Protein AF-A0A7S0Z780-F1 (afdb_monomer)

pLDDT: mean 70.81, std 23.83, range [31.7, 97.88]

Structure (mmCIF, N/CA/C/O backbone):
data_AF-A0A7S0Z780-F1
#
_entry.id   AF-A0A7S0Z780-F1
#
loop_
_atom_site.group_PDB
_atom_site.id
_atom_site.type_symbol
_atom_site.label_atom_id
_atom_site.label_alt_id
_atom_site.label_comp_id
_atom_site.label_asym_id
_atom_site.label_entity_id
_atom_site.label_seq_id
_atom_site.pdbx_PDB_ins_code
_atom_site.Cartn_x
_atom_site.Cartn_y
_atom_site.Cartn_z
_atom_site.occupancy
_atom_site.B_iso_or_equiv
_atom_site.auth_seq_id
_atom_site.auth_comp_id
_atom_site.auth_asym_id
_atom_site.auth_atom_id
_atom_site.pdbx_PDB_model_num
ATOM 1 N N . ARG A 1 1 ? 7.813 -28.687 -76.272 1.00 42.72 1 ARG A N 1
ATOM 2 C CA . ARG A 1 1 ? 8.058 -29.916 -75.473 1.00 42.72 1 ARG A CA 1
ATOM 3 C C . ARG A 1 1 ? 8.709 -29.454 -74.171 1.00 42.72 1 ARG A C 1
ATOM 5 O O . ARG A 1 1 ? 9.894 -29.178 -74.194 1.00 42.72 1 ARG A O 1
ATOM 12 N N . ALA A 1 2 ? 7.999 -29.206 -73.082 1.00 47.94 2 ALA A N 1
ATOM 13 C CA . ALA A 1 2 ? 6.640 -29.579 -72.719 1.00 47.94 2 ALA A CA 1
ATOM 14 C C . ALA A 1 2 ? 5.936 -28.397 -72.036 1.00 47.94 2 ALA A C 1
ATOM 16 O O . ALA A 1 2 ? 6.534 -27.730 -71.196 1.00 47.94 2 ALA A O 1
ATOM 17 N N . ASP A 1 3 ? 4.691 -28.175 -72.443 1.00 46.59 3 ASP A N 1
ATOM 18 C CA . ASP A 1 3 ? 3.657 -27.490 -71.680 1.00 46.59 3 ASP A CA 1
ATOM 19 C C . ASP A 1 3 ? 3.362 -28.316 -70.418 1.00 46.59 3 ASP A C 1
ATOM 21 O O . ASP A 1 3 ? 3.269 -29.545 -70.496 1.00 46.59 3 ASP A O 1
ATOM 25 N N . ILE A 1 4 ? 3.267 -27.664 -69.260 1.00 54.03 4 ILE A N 1
ATOM 26 C CA . ILE A 1 4 ? 2.763 -28.274 -68.028 1.00 54.03 4 ILE A CA 1
ATOM 27 C C . ILE A 1 4 ? 1.612 -27.395 -67.551 1.00 54.03 4 ILE A C 1
ATOM 29 O O . ILE A 1 4 ? 1.808 -26.225 -67.231 1.00 54.03 4 ILE A O 1
ATOM 33 N N . ASP A 1 5 ? 0.433 -28.010 -67.598 1.00 52.59 5 ASP A N 1
ATOM 34 C CA . ASP A 1 5 ? -0.883 -27.540 -67.184 1.00 52.59 5 ASP A CA 1
ATOM 35 C C . ASP A 1 5 ? -0.902 -26.932 -65.777 1.00 52.59 5 ASP A C 1
ATOM 37 O O . ASP A 1 5 ? -0.493 -27.572 -64.804 1.00 52.59 5 ASP A O 1
ATOM 41 N N . ASP A 1 6 ? -1.499 -25.744 -65.671 1.00 55.94 6 ASP A N 1
ATOM 42 C CA . ASP A 1 6 ? -2.102 -25.257 -64.431 1.00 55.94 6 ASP A CA 1
ATOM 43 C C . ASP A 1 6 ? -3.423 -26.017 -64.179 1.00 55.94 6 ASP A C 1
ATOM 45 O O . ASP A 1 6 ? -4.277 -26.077 -65.071 1.00 55.94 6 ASP A O 1
ATOM 49 N N . PRO A 1 7 ? -3.651 -26.594 -62.985 1.00 63.06 7 PRO A N 1
ATOM 50 C CA . PRO A 1 7 ? -4.912 -27.257 -62.672 1.00 63.06 7 PRO A CA 1
ATOM 51 C C . PRO A 1 7 ? -6.059 -26.246 -62.443 1.00 63.06 7 PRO A C 1
ATOM 53 O O . PRO A 1 7 ? -5.843 -25.181 -61.859 1.00 63.06 7 PRO A O 1
ATOM 56 N N . PRO A 1 8 ? -7.304 -26.576 -62.847 1.00 61.03 8 PRO A N 1
ATOM 57 C CA . PRO A 1 8 ? -8.455 -25.683 -62.721 1.00 61.03 8 PRO A CA 1
ATOM 58 C C . PRO A 1 8 ? -8.971 -25.579 -61.271 1.00 61.03 8 PRO A C 1
ATOM 60 O O . PRO A 1 8 ? -8.811 -26.516 -60.482 1.00 61.03 8 PRO A O 1
ATOM 63 N N . PRO A 1 9 ? -9.646 -24.469 -60.909 1.00 50.78 9 PRO A N 1
ATOM 64 C CA . PRO A 1 9 ? -10.176 -24.267 -59.564 1.00 50.78 9 PRO A CA 1
ATOM 65 C C . PRO A 1 9 ? -11.393 -25.174 -59.302 1.00 50.78 9 PRO A C 1
ATOM 67 O O . PRO A 1 9 ? -12.313 -25.209 -60.127 1.00 50.78 9 PRO A O 1
ATOM 70 N N . PRO A 1 10 ? -11.458 -25.894 -58.166 1.00 48.47 10 PRO A N 1
ATOM 71 C CA . PRO A 1 10 ? -12.627 -26.696 -57.837 1.00 48.47 10 PRO A CA 1
ATOM 72 C C . PRO A 1 10 ? -13.811 -25.824 -57.396 1.00 48.47 10 PRO A C 1
ATOM 74 O O . PRO A 1 10 ? -13.679 -24.847 -56.660 1.00 48.47 10 PRO A O 1
ATOM 77 N N . GLN A 1 11 ? -14.973 -26.219 -57.911 1.00 39.47 11 GLN A N 1
ATOM 78 C CA . GLN A 1 11 ? -16.269 -25.558 -57.841 1.00 39.47 11 GLN A CA 1
ATOM 79 C C . GLN A 1 11 ? -16.937 -25.683 -56.464 1.00 39.47 11 GLN A C 1
ATOM 81 O O . GLN A 1 11 ? -16.687 -26.616 -55.706 1.00 39.47 11 GLN A O 1
ATOM 86 N N . HIS A 1 12 ? -17.827 -24.723 -56.200 1.00 43.97 12 HIS A N 1
ATOM 87 C CA . HIS A 1 12 ? -18.699 -24.594 -55.037 1.00 43.97 12 HIS A CA 1
ATOM 88 C C . HIS A 1 12 ? -19.363 -25.910 -54.599 1.00 43.97 12 HIS A C 1
ATOM 90 O O . HIS A 1 12 ? -20.241 -26.426 -55.288 1.00 43.97 12 HIS A O 1
ATOM 96 N N . ALA A 1 13 ? -19.021 -26.367 -53.395 1.00 39.28 13 ALA A N 1
ATOM 97 C CA . ALA A 1 13 ? -19.904 -27.172 -52.566 1.00 39.28 13 ALA A CA 1
ATOM 98 C C . ALA A 1 13 ? -20.550 -26.237 -51.537 1.00 39.28 13 ALA A C 1
ATOM 100 O O . ALA A 1 13 ? -19.877 -25.584 -50.740 1.00 39.28 13 ALA A O 1
ATOM 101 N N . SER A 1 14 ? -21.865 -26.111 -51.646 1.00 46.09 14 SER A N 1
ATOM 102 C CA . SER A 1 14 ? -22.749 -25.510 -50.660 1.00 46.09 14 SER A CA 1
ATOM 103 C C . SER A 1 14 ? -22.743 -26.363 -49.394 1.00 46.09 14 SER A C 1
ATOM 105 O O . SER A 1 14 ? -23.424 -27.384 -49.363 1.00 46.09 14 SER A O 1
ATOM 107 N N . ASP A 1 15 ? -22.000 -25.930 -48.380 1.00 38.66 15 ASP A N 1
ATOM 108 C CA . ASP A 1 15 ? -22.138 -26.442 -47.022 1.00 38.66 15 ASP A CA 1
ATOM 109 C C . ASP A 1 15 ? -22.666 -25.329 -46.118 1.00 38.66 15 ASP A C 1
ATOM 111 O O . ASP A 1 15 ? -22.144 -24.210 -46.067 1.00 38.66 15 ASP A O 1
ATOM 115 N N . ASP A 1 16 ? -23.765 -25.667 -45.454 1.00 43.19 16 ASP A N 1
ATOM 116 C CA . ASP A 1 16 ? -24.532 -24.864 -44.521 1.00 43.19 16 ASP A CA 1
ATOM 117 C C . ASP A 1 16 ? -23.641 -24.232 -43.449 1.00 43.19 16 ASP A C 1
ATOM 119 O O . ASP A 1 16 ? -23.275 -24.858 -42.452 1.00 43.19 16 ASP A O 1
ATOM 123 N N . ASN A 1 17 ? -23.341 -22.943 -43.612 1.00 34.38 17 ASN A N 1
ATOM 124 C CA . ASN A 1 17 ? -22.764 -22.153 -42.539 1.00 34.38 17 ASN A CA 1
ATOM 125 C C . ASN A 1 17 ? -23.889 -21.800 -41.558 1.00 34.38 17 ASN A C 1
ATOM 127 O O . ASN A 1 17 ? -24.493 -20.725 -41.622 1.00 34.38 17 ASN A O 1
ATOM 131 N N . GLN A 1 18 ? -24.212 -22.752 -40.680 1.00 40.41 18 GLN A N 1
ATOM 132 C CA . GLN A 1 18 ? -24.984 -22.477 -39.479 1.00 40.41 18 GLN A CA 1
ATOM 133 C C . GLN A 1 18 ? -24.247 -21.391 -38.701 1.00 40.41 18 GLN A C 1
ATOM 135 O O . GLN A 1 18 ? -23.175 -21.607 -38.137 1.00 40.41 18 GLN A O 1
ATOM 140 N N . VAL A 1 19 ? -24.845 -20.203 -38.704 1.00 37.47 19 VAL A N 1
ATOM 141 C CA . VAL A 1 19 ? -24.515 -19.099 -37.815 1.00 37.47 19 VAL A CA 1
ATOM 142 C C . VAL A 1 19 ? -24.717 -19.607 -36.390 1.00 37.47 19 VAL A C 1
ATOM 144 O O . VAL A 1 19 ? -25.817 -19.559 -35.844 1.00 37.47 19 VAL A O 1
ATOM 147 N N . LEU A 1 20 ? -23.655 -20.146 -35.794 1.00 36.47 20 LEU A N 1
ATOM 148 C CA . LEU A 1 20 ? -23.578 -20.310 -34.355 1.00 36.47 20 LEU A CA 1
ATOM 149 C C . LEU A 1 20 ? -23.424 -18.905 -33.783 1.00 36.47 20 LEU A C 1
ATOM 151 O O . LEU A 1 20 ? -22.341 -18.320 -33.786 1.00 36.47 20 LEU A O 1
ATOM 155 N N . ASP A 1 21 ? -24.559 -18.363 -33.353 1.00 37.69 21 ASP A N 1
ATOM 156 C CA . ASP A 1 21 ? -24.671 -17.240 -32.434 1.00 37.69 21 ASP A CA 1
ATOM 157 C C . ASP A 1 21 ? -23.918 -17.600 -31.146 1.00 37.69 21 ASP A C 1
ATOM 159 O O . ASP A 1 21 ? -24.469 -18.129 -30.180 1.00 37.69 21 ASP A O 1
ATOM 163 N N . VAL A 1 22 ? -22.601 -17.385 -31.166 1.00 39.97 22 VAL A N 1
ATOM 164 C CA . VAL A 1 22 ? -21.786 -17.343 -29.959 1.00 39.97 22 VAL A CA 1
ATOM 165 C C . VAL A 1 22 ? -22.180 -16.049 -29.277 1.00 39.97 22 VAL A C 1
ATOM 167 O O . VAL A 1 22 ? -21.655 -14.976 -29.585 1.00 39.97 22 VAL A O 1
ATOM 170 N N . SER A 1 23 ? -23.178 -16.174 -28.404 1.00 37.31 23 SER A N 1
ATOM 171 C CA . SER A 1 23 ? -23.675 -15.113 -27.550 1.00 37.31 23 SER A CA 1
ATOM 172 C C . SER A 1 23 ? -22.500 -14.288 -27.042 1.00 37.31 23 SER A C 1
ATOM 174 O O . SER A 1 23 ? -21.603 -14.807 -26.378 1.00 37.31 23 SER A O 1
ATOM 176 N N . ARG A 1 24 ? -22.504 -13.003 -27.413 1.00 42.53 24 ARG A N 1
ATOM 177 C CA . ARG A 1 24 ? -21.611 -11.972 -26.888 1.00 42.53 24 ARG A CA 1
ATOM 178 C C . ARG A 1 24 ? -21.490 -12.157 -25.379 1.00 42.53 24 ARG A C 1
ATOM 180 O O . ARG A 1 24 ? -22.425 -11.871 -24.638 1.00 42.53 24 ARG A O 1
ATOM 187 N N . GLU A 1 25 ? -20.337 -12.626 -24.920 1.00 50.47 25 GLU A N 1
ATOM 188 C CA . GLU A 1 25 ? -19.990 -12.502 -23.516 1.00 50.47 25 GLU A CA 1
ATOM 189 C C . GLU A 1 25 ? -19.853 -11.005 -23.226 1.00 50.47 25 GLU A C 1
ATOM 191 O O . GLU A 1 25 ? -18.901 -10.352 -23.661 1.00 50.47 25 GLU A O 1
ATOM 196 N N . ASP A 1 26 ? -20.838 -10.443 -22.524 1.00 53.12 26 ASP A N 1
ATOM 197 C CA . ASP A 1 26 ? -20.778 -9.077 -22.018 1.00 53.12 26 ASP A CA 1
ATOM 198 C C . ASP A 1 26 ? -19.588 -8.954 -21.059 1.00 53.12 26 ASP A C 1
ATOM 200 O O . ASP A 1 26 ? -19.616 -9.353 -19.889 1.00 53.12 26 ASP A O 1
ATOM 204 N N . THR A 1 27 ? -18.502 -8.397 -21.591 1.00 57.06 27 THR A N 1
ATOM 205 C CA . THR A 1 27 ? -17.260 -8.059 -20.883 1.00 57.06 27 THR A CA 1
ATOM 206 C C . THR A 1 27 ? -17.336 -6.691 -20.197 1.00 57.06 27 THR A C 1
ATOM 208 O O . THR A 1 27 ? -16.310 -6.162 -19.763 1.00 57.06 27 THR A O 1
ATOM 211 N N . SER A 1 28 ? -18.544 -6.132 -20.059 1.00 69.06 28 SER A N 1
ATOM 212 C CA . SER A 1 28 ? -18.794 -4.864 -19.374 1.00 69.06 28 SER A CA 1
ATOM 213 C C . SER A 1 28 ? -18.405 -4.947 -17.894 1.00 69.06 28 SER A C 1
ATOM 215 O O . SER A 1 28 ? -18.663 -5.944 -17.210 1.00 69.06 28 SER A O 1
ATOM 217 N N . LEU A 1 29 ? -17.772 -3.884 -17.388 1.00 50.91 29 LEU A N 1
ATOM 218 C CA . LEU A 1 29 ? -17.388 -3.746 -15.979 1.00 50.91 29 LEU A CA 1
ATOM 219 C C . LEU A 1 29 ? -18.603 -3.874 -15.051 1.00 50.91 29 LEU A C 1
ATOM 221 O O . LEU A 1 29 ? -18.483 -4.464 -13.982 1.00 50.91 29 LEU A O 1
ATOM 225 N N . GLU A 1 30 ? -19.779 -3.431 -15.497 1.00 55.28 30 GLU A N 1
ATOM 226 C CA . GLU A 1 30 ? -21.042 -3.564 -14.760 1.00 55.28 30 GLU A CA 1
ATOM 227 C C . GLU A 1 30 ? -21.452 -5.029 -14.579 1.00 55.28 30 GLU A C 1
ATOM 229 O O . GLU A 1 30 ? -21.887 -5.433 -13.503 1.00 55.28 30 GLU A O 1
ATOM 234 N N . SER A 1 31 ? -21.232 -5.872 -15.590 1.00 58.31 31 SER A N 1
ATOM 235 C CA . SER A 1 31 ? -21.529 -7.306 -15.516 1.00 58.31 31 SER A CA 1
ATOM 236 C C . SER A 1 31 ? -20.560 -8.049 -14.594 1.00 58.31 31 SER A C 1
ATOM 238 O O . SER A 1 31 ? -20.940 -9.049 -13.982 1.00 58.31 31 SER A O 1
ATOM 240 N N . LYS A 1 32 ? -19.311 -7.578 -14.478 1.00 62.34 32 LYS A N 1
ATOM 241 C CA . LYS A 1 32 ? -18.326 -8.111 -13.522 1.00 62.34 32 LYS A CA 1
ATOM 242 C C . LYS A 1 32 ? -18.636 -7.657 -12.097 1.00 62.34 32 LYS A C 1
ATOM 244 O O . LYS A 1 32 ? -18.584 -8.483 -11.190 1.00 62.34 32 LYS A O 1
ATOM 249 N N . LEU A 1 33 ? -19.014 -6.390 -11.923 1.00 59.06 33 LEU A N 1
ATOM 250 C CA . LEU A 1 33 ? -19.412 -5.821 -10.637 1.00 59.06 33 LEU A CA 1
ATOM 251 C C . LEU A 1 33 ? -20.679 -6.502 -10.108 1.00 59.06 33 LEU A C 1
ATOM 253 O O . LEU A 1 33 ? -20.682 -6.980 -8.982 1.00 59.06 33 LEU A O 1
ATOM 257 N N . SER A 1 34 ? -21.697 -6.687 -10.952 1.00 65.94 34 SER A N 1
ATOM 258 C CA . SER A 1 34 ? -22.939 -7.367 -10.567 1.00 65.94 34 SER A CA 1
ATOM 259 C C . SER A 1 34 ? -22.719 -8.845 -10.218 1.00 65.94 34 SER A C 1
ATOM 261 O O . SER A 1 34 ? -23.265 -9.342 -9.232 1.00 65.94 34 SER A O 1
ATOM 263 N N . ARG A 1 35 ? -21.870 -9.564 -10.971 1.00 69.94 35 ARG A N 1
ATOM 264 C CA . ARG A 1 35 ? -21.479 -10.942 -10.614 1.00 69.94 35 ARG A CA 1
ATOM 265 C C . ARG A 1 35 ? -20.760 -10.991 -9.265 1.00 69.94 35 ARG A C 1
ATOM 267 O O . ARG A 1 35 ? -21.049 -11.873 -8.458 1.00 69.94 35 ARG A O 1
ATOM 274 N N . TRP A 1 36 ? -19.865 -10.039 -9.014 1.00 69.50 36 TRP A N 1
ATOM 275 C CA . TRP A 1 36 ? -19.131 -9.940 -7.758 1.00 69.50 36 TRP A CA 1
ATOM 276 C C . TRP A 1 36 ? -20.050 -9.593 -6.574 1.00 69.50 36 TRP A C 1
ATOM 278 O O . TRP A 1 36 ? -19.989 -10.263 -5.547 1.00 69.50 36 TRP A O 1
ATOM 288 N N . GLU A 1 37 ? -20.974 -8.643 -6.733 1.00 72.62 37 GLU A N 1
ATOM 289 C CA . GLU A 1 37 ? -21.975 -8.277 -5.719 1.00 72.62 37 GLU A CA 1
ATOM 290 C C . GLU A 1 37 ? -22.867 -9.469 -5.340 1.00 72.62 37 GLU A C 1
ATOM 292 O O . GLU A 1 37 ? -23.109 -9.728 -4.157 1.00 72.62 37 GLU A O 1
ATOM 297 N N . GLN A 1 38 ? -23.314 -10.246 -6.333 1.00 69.38 38 GLN A N 1
ATOM 298 C CA . GLN A 1 38 ? -24.112 -11.455 -6.110 1.00 69.38 38 GLN A CA 1
ATOM 299 C C . GLN A 1 38 ? -23.328 -12.541 -5.362 1.00 69.38 38 GLN A C 1
ATOM 301 O O . GLN A 1 38 ? -23.886 -13.251 -4.518 1.00 69.38 38 GLN A O 1
ATOM 306 N N . GLU A 1 39 ? -22.036 -12.691 -5.651 1.00 70.62 39 GLU A N 1
ATOM 307 C CA . GLU A 1 39 ? -21.165 -13.633 -4.950 1.00 70.62 39 GLU A CA 1
ATOM 308 C C . GLU A 1 39 ? -20.852 -13.161 -3.520 1.00 70.62 39 GLU A C 1
ATOM 310 O O . GLU A 1 39 ? -20.871 -13.960 -2.579 1.00 70.62 39 GLU A O 1
ATOM 315 N N . HIS A 1 40 ? -20.668 -11.855 -3.324 1.00 69.81 40 HIS A N 1
ATOM 316 C CA . HIS A 1 40 ? -20.453 -11.231 -2.021 1.00 69.81 40 HIS A CA 1
ATOM 317 C C . HIS A 1 40 ? -21.676 -11.388 -1.100 1.00 69.81 40 HIS A C 1
ATOM 319 O O . HIS A 1 40 ? -21.540 -11.830 0.045 1.00 69.81 40 HIS A O 1
ATOM 325 N N . ALA A 1 41 ? -22.887 -11.156 -1.618 1.00 68.62 41 ALA A N 1
ATOM 326 C CA . ALA A 1 41 ? -24.137 -11.380 -0.888 1.00 68.62 41 ALA A CA 1
ATOM 327 C C . ALA A 1 41 ? -24.302 -12.848 -0.446 1.00 68.62 41 ALA A C 1
ATOM 329 O O . ALA A 1 41 ? -24.693 -13.122 0.693 1.00 68.62 41 ALA A O 1
ATOM 330 N N . LYS A 1 42 ? -23.933 -13.810 -1.305 1.00 74.94 42 LYS A N 1
ATOM 331 C CA . LYS A 1 42 ? -23.936 -15.244 -0.959 1.00 74.94 42 LYS A CA 1
ATOM 332 C C . LYS A 1 42 ? -22.926 -15.573 0.144 1.00 74.94 42 LYS A C 1
ATOM 334 O O . LYS A 1 42 ? -23.236 -16.367 1.036 1.00 74.94 42 LYS A O 1
ATOM 339 N N . ARG A 1 43 ? -21.740 -14.957 0.125 1.00 71.81 43 ARG A N 1
ATOM 340 C CA . ARG A 1 43 ? -20.702 -15.167 1.151 1.00 71.81 43 ARG A CA 1
ATOM 341 C C . ARG A 1 43 ? -21.124 -14.589 2.500 1.00 71.81 43 ARG A C 1
ATOM 343 O O . ARG A 1 43 ? -21.020 -15.313 3.489 1.00 71.81 43 ARG A O 1
ATOM 350 N N . LEU A 1 44 ? -21.697 -13.385 2.535 1.00 68.69 44 LEU A N 1
ATOM 351 C CA . LEU A 1 44 ? -22.272 -12.791 3.752 1.00 68.69 44 LEU A CA 1
ATOM 352 C C . LEU A 1 44 ? -23.407 -13.641 4.343 1.00 68.69 44 LEU A C 1
ATOM 354 O O . LEU A 1 44 ? -23.447 -13.873 5.550 1.00 68.69 44 LEU A O 1
ATOM 358 N N . ALA A 1 45 ? -24.294 -14.180 3.502 1.00 67.06 45 ALA A N 1
ATOM 359 C CA . ALA A 1 45 ? -25.340 -15.095 3.957 1.00 67.06 45 ALA A CA 1
ATOM 360 C C . ALA A 1 45 ? -24.754 -16.395 4.546 1.00 67.06 45 ALA A C 1
ATOM 362 O O . ALA A 1 45 ? -25.233 -16.896 5.566 1.00 67.06 45 ALA A O 1
ATOM 363 N N . SER A 1 46 ? -23.678 -16.924 3.950 1.00 64.69 46 SER A N 1
ATOM 364 C CA . SER A 1 46 ? -23.010 -18.138 4.437 1.00 64.69 46 SER A CA 1
ATOM 365 C C . SER A 1 46 ? -22.254 -17.934 5.761 1.00 64.69 46 SER A C 1
ATOM 367 O O . SER A 1 46 ? -22.284 -18.813 6.628 1.00 64.69 46 SER A O 1
ATOM 369 N N . THR A 1 47 ? -21.619 -16.774 5.965 1.00 62.34 47 THR A N 1
ATOM 370 C CA . THR A 1 47 ? -20.903 -16.444 7.208 1.00 62.34 47 THR A CA 1
ATOM 371 C C . THR A 1 47 ? -21.872 -16.110 8.341 1.00 62.34 47 THR A C 1
ATOM 373 O O . THR A 1 47 ? -21.660 -16.560 9.470 1.00 62.34 47 THR A O 1
ATOM 376 N N . ALA A 1 48 ? -22.990 -15.439 8.044 1.00 59.56 48 ALA A N 1
ATOM 377 C CA . ALA A 1 48 ? -24.088 -15.237 8.990 1.00 59.56 48 ALA A CA 1
ATOM 378 C C . ALA A 1 48 ? -24.709 -16.575 9.441 1.00 59.56 48 ALA A C 1
ATOM 380 O O . ALA A 1 48 ? -24.925 -16.790 10.636 1.00 59.56 48 ALA A O 1
ATOM 381 N N . ALA A 1 49 ? -24.908 -17.526 8.520 1.00 57.00 49 ALA A N 1
ATOM 382 C CA . ALA A 1 49 ? -25.397 -18.868 8.850 1.00 57.00 49 ALA A CA 1
ATOM 383 C C . ALA A 1 49 ? -24.402 -19.684 9.703 1.00 57.00 49 ALA A C 1
ATOM 385 O O . ALA A 1 49 ? -24.810 -20.480 10.553 1.00 57.00 49 ALA A O 1
ATOM 386 N N . ALA A 1 50 ? -23.091 -19.480 9.525 1.00 54.19 50 ALA A N 1
ATOM 387 C CA . ALA A 1 50 ? -22.064 -20.107 10.359 1.00 54.19 50 ALA A CA 1
ATOM 388 C C . ALA A 1 50 ? -22.013 -19.518 11.783 1.00 54.19 50 ALA A C 1
ATOM 390 O O . ALA A 1 50 ? -21.740 -20.252 12.736 1.00 54.19 50 ALA A O 1
ATOM 391 N N . ALA A 1 51 ? -22.329 -18.228 11.942 1.00 50.84 51 ALA A N 1
ATOM 392 C CA . ALA A 1 51 ? -22.361 -17.540 13.234 1.00 50.84 51 ALA A CA 1
ATOM 393 C C . ALA A 1 51 ? -23.563 -17.938 14.121 1.00 50.84 51 ALA A C 1
ATOM 395 O O . ALA A 1 51 ? -23.499 -17.778 15.339 1.00 50.84 51 ALA A O 1
ATOM 396 N N . ALA A 1 52 ? -24.626 -18.504 13.538 1.00 50.59 52 ALA A N 1
ATOM 397 C CA . ALA A 1 52 ? -25.861 -18.882 14.235 1.00 50.59 52 ALA A CA 1
ATOM 398 C C . ALA A 1 52 ? -25.845 -20.283 14.894 1.00 50.59 52 ALA A C 1
ATOM 400 O O . ALA A 1 52 ? -26.835 -20.691 15.503 1.00 50.59 52 ALA A O 1
ATOM 401 N N . LYS A 1 53 ? -24.748 -21.051 14.800 1.00 46.88 53 LYS A N 1
ATOM 402 C CA . LYS A 1 53 ? -24.656 -22.374 15.450 1.00 46.88 53 LYS A CA 1
ATOM 403 C C . LYS A 1 53 ? -24.327 -22.235 16.948 1.00 46.88 53 LYS A C 1
ATOM 405 O O . LYS A 1 53 ? -23.394 -21.508 17.295 1.00 46.88 53 LYS A O 1
ATOM 410 N N . PRO A 1 54 ? -25.021 -22.955 17.855 1.00 40.69 54 PRO A N 1
ATOM 411 C CA . PRO A 1 54 ? -24.786 -22.842 19.292 1.00 40.69 54 PRO A CA 1
ATOM 412 C C . PRO A 1 54 ? -23.369 -23.311 19.649 1.00 40.69 54 PRO A C 1
ATOM 414 O O . PRO A 1 54 ? -22.981 -24.452 19.382 1.00 40.69 54 PRO A O 1
ATOM 417 N N . LYS A 1 55 ? -22.580 -22.413 20.251 1.00 43.78 55 LYS A N 1
ATOM 418 C CA . LYS A 1 55 ? -21.208 -22.683 20.700 1.00 43.78 55 LYS A CA 1
ATOM 419 C C . LYS A 1 55 ? -21.230 -23.816 21.733 1.00 43.78 55 LYS A C 1
ATOM 421 O O . LYS A 1 55 ? -21.842 -23.681 22.792 1.00 43.78 55 LYS A O 1
ATOM 426 N N . LYS A 1 56 ? -20.556 -24.937 21.442 1.00 42.53 56 LYS A N 1
ATOM 427 C CA . LYS A 1 56 ? -20.323 -26.007 22.426 1.00 42.53 56 LYS A CA 1
ATOM 428 C C . LYS A 1 56 ? -19.616 -25.406 23.648 1.00 42.53 56 LYS A C 1
ATOM 430 O O . LYS A 1 56 ? -18.603 -24.729 23.493 1.00 42.53 56 LYS A O 1
ATOM 435 N N . LYS A 1 57 ? -20.177 -25.646 24.840 1.00 40.25 57 LYS A N 1
ATOM 436 C CA . LYS A 1 57 ? -19.649 -25.234 26.153 1.00 40.25 57 LYS A CA 1
ATOM 437 C C . LYS A 1 57 ? -18.155 -25.569 26.245 1.00 40.25 57 LYS A C 1
ATOM 439 O O . LYS A 1 57 ? -17.788 -26.740 26.304 1.00 40.25 57 LYS A O 1
ATOM 444 N N . VAL A 1 58 ? -17.308 -24.544 26.256 1.00 40.53 58 VAL A N 1
ATOM 445 C CA . VAL A 1 58 ? -15.883 -24.682 26.567 1.00 40.53 58 VAL A CA 1
ATOM 446 C C . VAL A 1 58 ? -15.763 -24.746 28.088 1.00 40.53 58 VAL A C 1
ATOM 448 O O . VAL A 1 58 ? -16.094 -23.790 28.784 1.00 40.53 58 VAL A O 1
ATOM 451 N N . VAL A 1 59 ? -15.353 -25.903 28.602 1.00 38.06 59 VAL A N 1
ATOM 452 C CA . VAL A 1 59 ? -15.009 -26.105 30.016 1.00 38.06 59 VAL A CA 1
ATOM 453 C C . VAL A 1 59 ? -13.709 -25.338 30.300 1.00 38.06 59 VAL A C 1
ATOM 455 O O . VAL A 1 59 ? -12.768 -25.471 29.512 1.00 38.06 59 VAL A O 1
ATOM 458 N N . PRO A 1 60 ? -13.606 -24.540 31.380 1.00 32.19 60 PRO A N 1
ATOM 459 C CA . PRO A 1 60 ? -12.365 -23.850 31.692 1.00 32.19 60 PRO A CA 1
ATOM 460 C C . PRO A 1 60 ? -11.332 -24.869 32.179 1.00 32.19 60 PRO A C 1
ATOM 462 O O . PRO A 1 60 ? -11.492 -25.493 33.226 1.00 32.19 60 PRO A O 1
ATOM 465 N N . ASN A 1 61 ? -10.269 -25.054 31.397 1.00 31.70 61 ASN A N 1
ATOM 466 C CA . ASN A 1 61 ? -9.133 -25.878 31.783 1.00 31.70 61 ASN A CA 1
ATOM 467 C C . ASN A 1 61 ? -8.221 -25.062 32.710 1.00 31.70 61 ASN A C 1
ATOM 469 O O . ASN A 1 61 ? -7.421 -24.250 32.243 1.00 31.70 61 ASN A O 1
ATOM 473 N N . VAL A 1 62 ? -8.356 -25.268 34.020 1.00 36.38 62 VAL A N 1
ATOM 474 C CA . VAL A 1 62 ? -7.391 -24.786 35.015 1.00 36.38 62 VAL A CA 1
ATOM 475 C C . VAL A 1 62 ? -6.078 -25.533 34.782 1.00 36.38 62 VAL A C 1
ATOM 477 O O . VAL A 1 62 ? -5.938 -26.701 35.144 1.00 36.38 62 VAL A O 1
ATOM 480 N N . ARG A 1 63 ? -5.107 -24.872 34.144 1.00 32.00 63 ARG A N 1
ATOM 481 C CA . ARG A 1 63 ? -3.737 -25.385 34.050 1.00 32.00 63 ARG A CA 1
ATOM 482 C C . ARG A 1 63 ? -3.042 -25.169 35.393 1.00 32.00 63 ARG A C 1
ATOM 484 O O . ARG A 1 63 ? -2.868 -24.034 35.823 1.00 32.00 63 ARG A O 1
ATOM 491 N N . LYS A 1 64 ? -2.649 -26.267 36.043 1.00 32.03 64 LYS A N 1
ATOM 492 C CA . LYS A 1 64 ? -1.656 -26.249 37.123 1.00 32.03 64 LYS A CA 1
ATOM 493 C C . LYS A 1 64 ? -0.312 -25.804 36.536 1.00 32.03 64 LYS A C 1
ATOM 495 O O . LYS A 1 64 ? 0.062 -26.249 35.453 1.00 32.03 64 LYS A O 1
ATOM 500 N N . ASN A 1 65 ? 0.364 -24.901 37.241 1.00 32.31 65 ASN A N 1
ATOM 501 C CA . ASN A 1 65 ? 1.712 -24.444 36.924 1.00 32.31 65 ASN A CA 1
ATOM 502 C C . ASN A 1 65 ? 2.699 -25.608 37.037 1.00 32.31 65 ASN A C 1
ATOM 504 O O . ASN A 1 65 ? 2.963 -26.053 38.147 1.00 32.31 65 ASN A O 1
ATOM 508 N N . ASP A 1 66 ? 3.290 -26.004 35.913 1.00 34.88 66 ASP A N 1
ATOM 509 C CA . ASP A 1 66 ? 4.585 -26.677 35.884 1.00 34.88 66 ASP A CA 1
ATOM 510 C C . ASP A 1 66 ? 5.508 -25.861 34.973 1.00 34.88 66 ASP A C 1
ATOM 512 O O . ASP A 1 66 ? 5.265 -25.680 33.777 1.00 34.88 66 ASP A O 1
ATOM 516 N N . SER A 1 67 ? 6.554 -25.296 35.568 1.00 40.84 67 SER A N 1
ATOM 517 C CA . SER A 1 67 ? 7.596 -24.541 34.888 1.00 40.84 67 SER A CA 1
ATOM 518 C C . SER A 1 67 ? 8.488 -25.488 34.080 1.00 40.84 67 SER A C 1
ATOM 520 O O . SER A 1 67 ? 9.229 -26.280 34.656 1.00 40.84 67 SER A O 1
ATOM 522 N N . LYS A 1 68 ? 8.418 -25.410 32.741 1.00 34.72 68 LYS A N 1
ATOM 523 C CA . LYS A 1 68 ? 9.485 -25.762 31.773 1.00 34.72 68 LYS A CA 1
ATOM 524 C C . LYS A 1 68 ? 9.038 -25.408 30.344 1.00 34.72 68 LYS A C 1
ATOM 526 O O . LYS A 1 68 ? 8.089 -25.976 29.812 1.00 34.72 68 LYS A O 1
ATOM 531 N N . THR A 1 69 ? 9.721 -24.450 29.725 1.00 31.83 69 THR A N 1
ATOM 532 C CA . THR A 1 69 ? 9.543 -23.995 28.335 1.00 31.83 69 THR A CA 1
ATOM 533 C C . THR A 1 69 ? 10.127 -25.000 27.324 1.00 31.83 69 THR A C 1
ATOM 535 O O . THR A 1 69 ? 11.241 -25.476 27.536 1.00 31.83 69 THR A O 1
ATOM 538 N N . PRO A 1 70 ? 9.450 -25.304 26.194 1.00 35.75 70 PRO A N 1
ATOM 539 C CA . PRO A 1 70 ? 10.052 -26.023 25.074 1.00 35.75 70 PRO A CA 1
ATOM 540 C C . PRO A 1 70 ? 10.205 -25.100 23.850 1.00 35.75 70 PRO A C 1
ATOM 542 O O . PRO A 1 70 ? 9.292 -24.960 23.036 1.00 35.75 70 PRO A O 1
ATOM 545 N N . THR A 1 71 ? 11.375 -24.484 23.688 1.00 40.91 71 THR A N 1
ATOM 546 C CA . THR A 1 71 ? 11.818 -23.839 22.440 1.00 40.91 71 THR A CA 1
ATOM 547 C C . THR A 1 71 ? 12.809 -24.775 21.743 1.00 40.91 71 THR A C 1
ATOM 549 O O . THR A 1 71 ? 13.729 -25.280 22.376 1.00 40.91 71 THR A O 1
ATOM 552 N N . GLY A 1 72 ? 12.637 -25.074 20.447 1.00 44.81 72 GLY A N 1
ATOM 553 C CA . GLY A 1 72 ? 13.656 -25.895 19.769 1.00 44.81 72 GLY A CA 1
ATOM 554 C C . GLY A 1 72 ? 13.404 -26.402 18.350 1.00 44.81 72 GLY A C 1
ATOM 555 O O . GLY A 1 72 ? 14.329 -26.944 17.756 1.00 44.81 72 GLY A O 1
ATOM 556 N N . LYS A 1 73 ? 12.208 -26.260 17.759 1.00 43.97 73 LYS A N 1
ATOM 557 C CA . LYS A 1 73 ? 11.960 -26.827 16.412 1.00 43.97 73 LYS A CA 1
ATOM 558 C C . LYS A 1 73 ? 11.947 -25.809 15.267 1.00 43.97 73 LYS A C 1
ATOM 560 O O . LYS A 1 73 ? 12.423 -26.142 14.189 1.00 43.97 73 LYS A O 1
ATOM 565 N N . ALA A 1 74 ? 11.490 -24.575 15.490 1.00 42.78 74 ALA A N 1
ATOM 566 C CA . ALA A 1 74 ? 11.445 -23.554 14.434 1.00 42.78 74 ALA A CA 1
ATOM 567 C C . ALA A 1 74 ? 12.827 -22.937 14.123 1.00 42.78 74 ALA A C 1
ATOM 569 O O . ALA A 1 74 ? 13.140 -22.688 12.961 1.00 42.78 74 ALA A O 1
ATOM 570 N N . SER A 1 75 ? 13.694 -22.785 15.132 1.00 47.97 75 SER A N 1
ATOM 571 C CA . SER A 1 75 ? 15.027 -22.172 14.992 1.00 47.97 75 SER A CA 1
ATOM 572 C C . SER A 1 75 ? 15.990 -22.967 14.097 1.00 47.97 75 SER A C 1
ATOM 574 O O . SER A 1 75 ? 16.929 -22.412 13.539 1.00 47.97 75 SER A O 1
ATOM 576 N N . ASN A 1 76 ? 15.748 -24.269 13.918 1.00 48.41 76 ASN A N 1
ATOM 577 C CA . ASN A 1 76 ? 16.681 -25.164 13.231 1.00 48.41 76 ASN A CA 1
ATOM 578 C C . ASN A 1 76 ? 16.544 -25.140 11.692 1.00 48.41 76 ASN A C 1
ATOM 580 O O . ASN A 1 76 ? 17.440 -25.589 10.980 1.00 48.41 76 ASN A O 1
ATOM 584 N N . TRP A 1 77 ? 15.427 -24.634 11.152 1.00 54.06 77 TRP A N 1
ATOM 585 C CA . TRP A 1 77 ? 15.220 -24.578 9.698 1.00 54.06 77 TRP A CA 1
ATOM 586 C C . TRP A 1 77 ? 16.010 -23.433 9.053 1.00 54.06 77 TRP A C 1
ATOM 588 O O . TRP A 1 77 ? 16.701 -23.646 8.057 1.00 54.06 77 TRP A O 1
ATOM 598 N N . LEU A 1 78 ? 15.976 -22.249 9.672 1.00 45.97 78 LEU A N 1
ATOM 599 C CA . LEU A 1 78 ? 16.659 -21.056 9.171 1.00 45.97 78 LEU A CA 1
ATOM 600 C C . LEU A 1 78 ? 18.186 -21.175 9.314 1.00 45.97 78 LEU A C 1
ATOM 602 O O . LEU A 1 78 ? 18.918 -20.884 8.370 1.00 45.97 78 LEU A O 1
ATOM 606 N N . ALA A 1 79 ? 18.659 -21.723 10.441 1.00 53.97 79 ALA A N 1
ATOM 607 C CA . ALA A 1 79 ? 20.080 -21.988 10.680 1.00 53.97 79 ALA A CA 1
ATOM 608 C C . ALA A 1 79 ? 20.687 -22.936 9.625 1.00 53.97 79 ALA A C 1
ATOM 610 O O . ALA A 1 79 ? 21.777 -22.690 9.106 1.00 53.97 79 ALA A O 1
ATOM 611 N N . LYS A 1 80 ? 19.944 -23.977 9.217 1.00 51.47 80 LYS A N 1
ATOM 612 C CA . LYS A 1 80 ? 20.365 -24.892 8.141 1.00 51.47 80 LYS A CA 1
ATOM 613 C C . LYS A 1 80 ? 20.451 -24.221 6.771 1.00 51.47 80 LYS A C 1
ATOM 615 O O . LYS A 1 80 ? 21.245 -24.652 5.935 1.00 51.47 80 LYS A O 1
ATOM 620 N N . GLN A 1 81 ? 19.646 -23.190 6.521 1.00 48.62 81 GLN A N 1
ATOM 621 C CA . GLN A 1 81 ? 19.642 -22.480 5.243 1.00 48.62 81 GLN A CA 1
ATOM 622 C C . GLN A 1 81 ? 20.865 -21.563 5.092 1.00 48.62 81 GLN A C 1
ATOM 624 O O . GLN A 1 81 ? 21.411 -21.460 3.995 1.00 48.62 81 GLN A O 1
ATOM 629 N N . VAL A 1 82 ? 21.331 -20.978 6.201 1.00 54.62 82 VAL A N 1
ATOM 630 C CA . VAL A 1 82 ? 22.546 -20.148 6.267 1.00 54.62 82 VAL A CA 1
ATOM 631 C C . VAL A 1 82 ? 23.807 -21.001 6.103 1.00 54.62 82 VAL A C 1
ATOM 633 O O . VAL A 1 82 ? 24.673 -20.663 5.301 1.00 54.62 82 VAL A O 1
ATOM 636 N N . GLN A 1 83 ? 23.869 -22.174 6.745 1.00 49.00 83 GLN A N 1
ATOM 637 C CA . GLN A 1 83 ? 24.983 -23.119 6.571 1.00 49.00 83 GLN A CA 1
ATOM 638 C C . GLN A 1 83 ? 25.108 -23.642 5.129 1.00 49.00 83 GLN A C 1
ATOM 640 O O . GLN A 1 83 ? 26.209 -23.874 4.636 1.00 49.00 83 GLN A O 1
ATOM 645 N N . LYS A 1 84 ? 23.979 -23.797 4.423 1.00 47.41 84 LYS A N 1
ATOM 646 C CA . LYS A 1 84 ? 23.949 -24.228 3.017 1.00 47.41 84 LYS A CA 1
ATOM 647 C C . LYS A 1 84 ? 24.440 -23.143 2.044 1.00 47.41 84 LYS A C 1
ATOM 649 O O . LYS A 1 84 ? 24.771 -23.470 0.908 1.00 47.41 84 LYS A O 1
ATOM 654 N N . ALA A 1 85 ? 24.494 -21.878 2.470 1.00 50.47 85 ALA A N 1
ATOM 655 C CA . ALA A 1 85 ? 24.876 -20.742 1.629 1.00 50.47 85 ALA A CA 1
ATOM 656 C C . ALA A 1 85 ? 26.396 -20.492 1.546 1.00 50.47 85 ALA A C 1
ATOM 658 O O . ALA A 1 85 ? 26.809 -19.622 0.786 1.00 50.47 85 ALA A O 1
ATOM 659 N N . GLY A 1 86 ? 27.226 -21.263 2.262 1.00 44.56 86 GLY A N 1
ATOM 660 C CA . GLY A 1 86 ? 28.663 -21.376 1.981 1.00 44.56 86 GLY A CA 1
ATOM 661 C C . GLY A 1 86 ? 29.461 -20.064 1.978 1.00 44.56 86 GLY A C 1
ATOM 662 O O . GLY A 1 86 ? 30.340 -19.905 1.135 1.00 44.56 86 GLY A O 1
ATOM 663 N N . LEU A 1 87 ? 29.188 -19.133 2.899 1.00 45.06 87 LEU A N 1
ATOM 664 C CA . LEU A 1 87 ? 30.129 -18.052 3.217 1.00 45.06 87 LEU A CA 1
ATOM 665 C C . LEU A 1 87 ? 30.991 -18.486 4.402 1.00 45.06 87 LEU A C 1
ATOM 667 O O . LEU A 1 87 ? 30.727 -18.116 5.540 1.00 45.06 87 LEU A O 1
ATOM 671 N N . ASP A 1 88 ? 32.015 -19.284 4.117 1.00 45.38 88 ASP A N 1
ATOM 672 C CA . ASP A 1 88 ? 33.120 -19.497 5.045 1.00 45.38 88 ASP A CA 1
ATOM 673 C C . ASP A 1 88 ? 34.376 -18.891 4.413 1.00 45.38 88 ASP A C 1
ATOM 675 O O . ASP A 1 88 ? 34.900 -19.377 3.406 1.00 45.38 88 ASP A O 1
ATOM 679 N N . ARG A 1 89 ? 34.828 -17.764 4.964 1.00 37.66 89 ARG A N 1
ATOM 680 C CA . ARG A 1 89 ? 36.179 -17.246 4.746 1.00 37.66 89 ARG A CA 1
ATOM 681 C C . ARG A 1 89 ? 36.779 -16.942 6.110 1.00 37.66 89 ARG A C 1
ATOM 683 O O . ARG A 1 89 ? 36.482 -15.923 6.719 1.00 37.66 89 ARG A O 1
ATOM 690 N N . HIS A 1 90 ? 37.620 -17.868 6.558 1.00 39.81 90 HIS A N 1
ATOM 691 C CA . HIS A 1 90 ? 38.556 -17.698 7.661 1.00 39.81 90 HIS A CA 1
ATOM 692 C C . HIS A 1 90 ? 39.406 -16.434 7.492 1.00 39.81 90 HIS A C 1
ATOM 694 O O . HIS A 1 90 ? 40.058 -16.278 6.460 1.00 39.81 90 HIS A O 1
ATOM 700 N N . ALA A 1 91 ? 39.468 -15.602 8.532 1.00 34.53 91 ALA A N 1
ATOM 701 C CA . ALA A 1 91 ? 40.678 -15.358 9.327 1.00 34.53 91 ALA A CA 1
ATOM 702 C C . ALA A 1 91 ? 40.490 -14.102 10.192 1.00 34.53 91 ALA A C 1
ATOM 704 O O . ALA A 1 91 ? 40.114 -13.057 9.673 1.00 34.53 91 ALA A O 1
ATOM 705 N N . GLY A 1 92 ? 40.848 -14.200 11.474 1.00 33.91 92 GLY A N 1
ATOM 706 C CA . GLY A 1 92 ? 41.112 -13.035 12.319 1.00 33.91 92 GLY A CA 1
ATOM 707 C C . GLY A 1 92 ? 40.086 -12.816 13.422 1.00 33.91 92 GLY A C 1
ATOM 708 O O . GLY A 1 92 ? 39.011 -12.291 13.186 1.00 33.91 92 GLY A O 1
ATOM 709 N N . ASP A 1 93 ? 40.475 -13.295 14.597 1.00 45.50 93 ASP A N 1
ATOM 710 C CA . ASP A 1 93 ? 40.215 -12.798 15.949 1.00 45.50 93 ASP A CA 1
ATOM 711 C C . ASP A 1 93 ? 39.546 -11.408 16.103 1.00 45.50 93 ASP A C 1
ATOM 713 O O . ASP A 1 93 ? 39.827 -10.483 15.348 1.00 45.50 93 ASP A O 1
ATOM 717 N N . GLU A 1 94 ? 38.733 -11.288 17.163 1.00 46.31 94 GLU A N 1
ATOM 718 C CA . GLU A 1 94 ? 38.044 -10.086 17.685 1.00 46.31 94 GLU A CA 1
ATOM 719 C C . GLU A 1 94 ? 36.825 -9.528 16.908 1.00 46.31 94 GLU A C 1
ATOM 721 O O . GLU A 1 94 ? 36.932 -8.582 16.140 1.00 46.31 94 GLU A O 1
ATOM 726 N N . THR A 1 95 ? 35.617 -10.056 17.172 1.00 41.81 95 THR A N 1
ATOM 727 C CA . THR A 1 95 ? 34.316 -9.316 17.170 1.00 41.81 95 THR A CA 1
ATOM 728 C C . THR A 1 95 ? 33.184 -10.266 17.583 1.00 41.81 95 THR A C 1
ATOM 730 O O . THR A 1 95 ? 32.395 -10.758 16.779 1.00 41.81 95 THR A O 1
ATOM 733 N N . ARG A 1 96 ? 33.127 -10.604 18.876 1.00 41.22 96 ARG A N 1
ATOM 734 C CA . ARG A 1 96 ? 32.115 -11.525 19.430 1.00 41.22 96 ARG A CA 1
ATOM 735 C C . ARG A 1 96 ? 30.869 -10.813 19.985 1.00 41.22 96 ARG A C 1
ATOM 737 O O . ARG A 1 96 ? 29.963 -11.496 20.453 1.00 41.22 96 ARG A O 1
ATOM 744 N N . ASP A 1 97 ? 30.828 -9.481 19.892 1.00 49.28 97 ASP A N 1
ATOM 745 C CA . ASP A 1 97 ? 29.736 -8.628 20.391 1.00 49.28 97 ASP A CA 1
ATOM 746 C C . ASP A 1 97 ? 28.755 -8.186 19.286 1.00 49.28 97 ASP A C 1
ATOM 748 O O . ASP A 1 97 ? 27.543 -8.219 19.480 1.00 49.28 97 ASP A O 1
ATOM 752 N N . GLU A 1 98 ? 29.232 -7.870 18.076 1.00 47.19 98 GLU A N 1
ATOM 753 C CA . GLU A 1 98 ? 28.384 -7.268 17.029 1.00 47.19 98 GLU A CA 1
ATOM 754 C C . GLU A 1 98 ? 27.361 -8.246 16.420 1.00 47.19 98 GLU A C 1
ATOM 756 O O . GLU A 1 98 ? 26.271 -7.853 16.006 1.00 47.19 98 GLU A O 1
ATOM 761 N N . THR A 1 99 ? 27.663 -9.548 16.384 1.00 52.28 99 THR A N 1
ATOM 762 C CA . THR A 1 99 ? 26.754 -10.559 15.809 1.00 52.28 99 THR A CA 1
ATOM 763 C C . THR A 1 99 ? 25.548 -10.835 16.710 1.00 52.28 99 THR A C 1
ATOM 765 O O . THR A 1 99 ? 24.465 -11.130 16.210 1.00 52.28 99 THR A O 1
ATOM 768 N N . GLN A 1 100 ? 25.704 -10.687 18.030 1.00 51.19 100 GLN A N 1
ATOM 769 C CA . GLN A 1 100 ? 24.616 -10.898 18.990 1.00 51.19 100 GLN A CA 1
ATOM 770 C C . GLN A 1 100 ? 23.594 -9.756 18.951 1.00 51.19 100 GLN A C 1
ATOM 772 O O . GLN A 1 100 ? 22.393 -10.009 19.058 1.00 51.19 100 GLN A O 1
ATOM 777 N N . GLU A 1 101 ? 24.046 -8.517 18.736 1.00 51.78 101 GLU A N 1
ATOM 778 C CA . GLU A 1 101 ? 23.162 -7.355 18.595 1.00 51.78 101 GLU A CA 1
ATOM 779 C C . GLU A 1 101 ? 22.327 -7.417 17.310 1.00 51.78 101 GLU A C 1
ATOM 781 O O . GLU A 1 101 ? 21.127 -7.131 17.333 1.00 51.78 101 GLU A O 1
ATOM 786 N N . ILE A 1 102 ? 22.926 -7.853 16.198 1.00 52.38 102 ILE A N 1
ATOM 787 C CA . ILE A 1 102 ? 22.226 -7.987 14.913 1.00 52.38 102 ILE A CA 1
ATOM 788 C C . ILE A 1 102 ? 21.193 -9.122 14.972 1.00 52.38 102 ILE A C 1
ATOM 790 O O . ILE A 1 102 ? 20.069 -8.949 14.493 1.00 52.38 102 ILE A O 1
ATOM 794 N N . ASP A 1 103 ? 21.523 -10.250 15.606 1.00 55.59 103 ASP A N 1
ATOM 795 C CA . ASP A 1 103 ? 20.600 -11.378 15.780 1.00 55.59 103 ASP A CA 1
ATOM 796 C C . ASP A 1 103 ? 19.444 -11.038 16.733 1.00 55.59 103 ASP A C 1
ATOM 798 O O . ASP A 1 103 ? 18.290 -11.393 16.471 1.00 55.59 103 ASP A O 1
ATOM 802 N N . ALA A 1 104 ? 19.720 -10.295 17.809 1.00 60.47 104 ALA A N 1
ATOM 803 C CA . ALA A 1 104 ? 18.695 -9.795 18.721 1.00 60.47 104 ALA A CA 1
ATOM 804 C C . ALA A 1 104 ? 17.769 -8.779 18.033 1.00 60.47 104 ALA A C 1
ATOM 806 O O . ALA A 1 104 ? 16.549 -8.847 18.201 1.00 60.47 104 ALA A O 1
ATOM 807 N N . LEU A 1 105 ? 18.321 -7.887 17.207 1.00 61.28 105 LEU A N 1
ATOM 808 C CA . LEU A 1 105 ? 17.552 -6.922 16.423 1.00 61.28 105 LEU A CA 1
ATOM 809 C C . LEU A 1 105 ? 16.699 -7.615 15.354 1.00 61.28 105 LEU A C 1
ATOM 811 O O . LEU A 1 105 ? 15.532 -7.266 15.178 1.00 61.28 105 LEU A O 1
ATOM 815 N N . ALA A 1 106 ? 17.237 -8.631 14.679 1.00 59.69 106 ALA A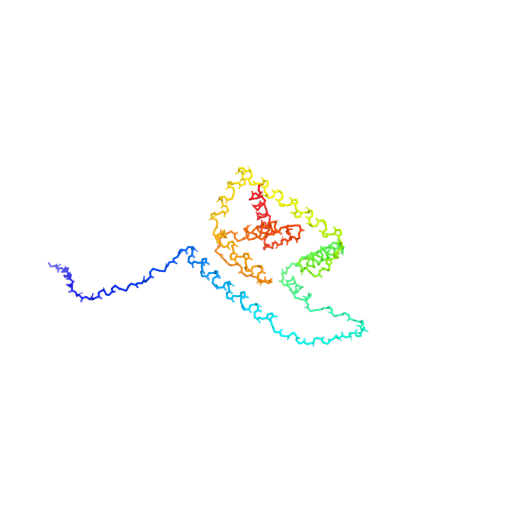 N 1
ATOM 816 C CA . ALA A 1 106 ? 16.499 -9.434 13.710 1.00 59.69 106 ALA A CA 1
ATOM 817 C C . ALA A 1 106 ? 15.372 -10.240 14.376 1.00 59.69 106 ALA A C 1
ATOM 819 O O . ALA A 1 106 ? 14.268 -10.313 13.835 1.00 59.69 106 ALA A O 1
ATOM 820 N N . ALA A 1 107 ? 15.607 -10.795 15.568 1.00 61.81 107 ALA A N 1
ATOM 821 C CA . ALA A 1 107 ? 14.590 -11.495 16.351 1.00 61.81 107 ALA A CA 1
ATOM 822 C C . ALA A 1 107 ? 13.503 -10.543 16.881 1.00 61.81 107 ALA A C 1
ATOM 824 O O . ALA A 1 107 ? 12.315 -10.867 16.817 1.00 61.81 107 ALA A O 1
ATOM 825 N N . ALA A 1 108 ? 13.881 -9.353 17.352 1.00 57.25 108 ALA A N 1
ATOM 826 C CA . ALA A 1 108 ? 12.942 -8.316 17.775 1.00 57.25 108 ALA A CA 1
ATOM 827 C C . ALA A 1 108 ? 12.101 -7.810 16.593 1.00 57.25 108 ALA A C 1
ATOM 829 O O . ALA A 1 108 ? 10.878 -7.719 16.703 1.00 57.25 108 ALA A O 1
ATOM 830 N N . ALA A 1 109 ? 12.731 -7.575 15.440 1.00 56.81 109 ALA A N 1
ATOM 831 C CA . ALA A 1 109 ? 12.046 -7.225 14.202 1.00 56.81 109 ALA A CA 1
ATOM 832 C C . ALA A 1 109 ? 11.101 -8.345 13.751 1.00 56.81 109 ALA A C 1
ATOM 834 O O . ALA A 1 109 ? 9.959 -8.065 13.408 1.00 56.81 109 ALA A O 1
ATOM 835 N N . ALA A 1 110 ? 11.516 -9.614 13.810 1.00 56.44 110 ALA A N 1
ATOM 836 C CA . ALA A 1 110 ? 10.666 -10.755 13.470 1.00 56.44 110 ALA A CA 1
ATOM 837 C C . ALA A 1 110 ? 9.457 -10.887 14.413 1.00 56.44 110 ALA A C 1
ATOM 839 O O . ALA A 1 110 ? 8.343 -11.143 13.956 1.00 56.44 110 ALA A O 1
ATOM 840 N N . ASN A 1 111 ? 9.645 -10.655 15.715 1.00 55.03 111 ASN A N 1
ATOM 841 C CA . ASN A 1 111 ? 8.554 -10.656 16.688 1.00 55.03 111 ASN A CA 1
ATOM 842 C C . ASN A 1 111 ? 7.576 -9.499 16.449 1.00 55.03 111 ASN A C 1
ATOM 844 O O . ASN A 1 111 ? 6.365 -9.733 16.455 1.00 55.03 111 ASN A O 1
ATOM 848 N N . ALA A 1 112 ? 8.086 -8.298 16.157 1.00 54.34 112 ALA A N 1
ATOM 849 C CA . ALA A 1 112 ? 7.280 -7.142 15.769 1.00 54.34 112 ALA A CA 1
ATOM 850 C C . ALA A 1 112 ? 6.520 -7.386 14.451 1.00 54.34 112 ALA A C 1
ATOM 852 O O . ALA A 1 112 ? 5.333 -7.083 14.363 1.00 54.34 112 ALA A O 1
ATOM 853 N N . LEU A 1 113 ? 7.164 -8.011 13.457 1.00 56.03 113 LEU A N 1
ATOM 854 C CA . LEU A 1 113 ? 6.546 -8.402 12.184 1.00 56.03 113 LEU A CA 1
ATOM 855 C C . LEU A 1 113 ? 5.460 -9.472 12.353 1.00 56.03 113 LEU A C 1
ATOM 857 O O . LEU A 1 113 ? 4.504 -9.492 11.583 1.00 56.03 113 LEU A O 1
ATOM 861 N N . SER A 1 114 ? 5.606 -10.383 13.320 1.00 53.56 114 SER A N 1
ATOM 862 C CA . SER A 1 114 ? 4.656 -11.486 13.522 1.00 53.56 114 SER A CA 1
ATOM 863 C C . SER A 1 114 ? 3.372 -11.076 14.251 1.00 53.56 114 SER A C 1
ATOM 865 O O . SER A 1 114 ? 2.451 -11.885 14.355 1.00 53.56 114 SER A O 1
ATOM 867 N N . GLY A 1 115 ? 3.312 -9.852 14.792 1.00 49.09 115 GLY A N 1
ATOM 868 C CA . GLY A 1 115 ? 2.200 -9.400 15.633 1.00 49.09 115 GLY A CA 1
ATOM 869 C C . GLY A 1 115 ? 2.055 -10.180 16.949 1.00 49.09 115 GLY A C 1
ATOM 870 O O . GLY A 1 115 ? 1.012 -10.097 17.589 1.00 49.09 115 GLY A O 1
ATOM 871 N N . ALA A 1 116 ? 3.068 -10.962 17.349 1.00 43.50 116 ALA A N 1
ATOM 872 C CA . ALA A 1 116 ? 3.044 -11.800 18.551 1.00 43.50 116 ALA A CA 1
ATOM 873 C C . ALA A 1 116 ? 3.528 -11.083 19.824 1.00 43.50 116 ALA A C 1
ATOM 875 O O . ALA A 1 116 ? 3.437 -11.651 20.913 1.00 43.50 116 ALA A O 1
ATOM 876 N N . ALA A 1 117 ? 4.046 -9.856 19.711 1.00 43.62 117 ALA A N 1
ATOM 877 C CA . ALA A 1 117 ? 4.308 -9.021 20.875 1.00 43.62 117 ALA A CA 1
ATOM 878 C C . ALA A 1 117 ? 2.965 -8.510 21.429 1.00 43.62 117 ALA A C 1
ATOM 880 O O . ALA A 1 117 ? 2.191 -7.936 20.657 1.00 43.62 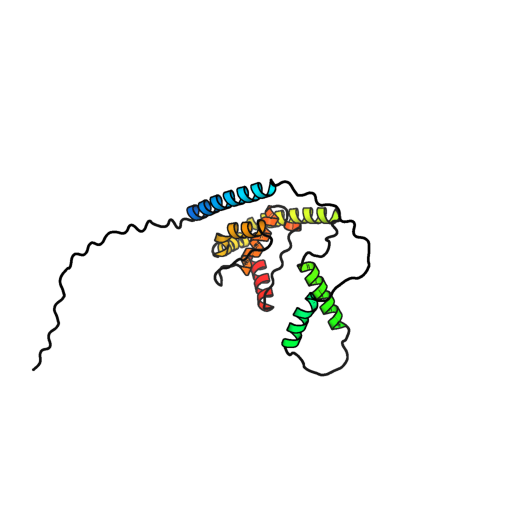117 ALA A O 1
ATOM 881 N N . PRO A 1 118 ? 2.664 -8.699 22.729 1.00 41.72 118 PRO A N 1
ATOM 882 C CA . PRO A 1 118 ? 1.523 -8.047 23.350 1.00 41.72 118 PRO A CA 1
ATOM 883 C C . PRO A 1 118 ? 1.689 -6.541 23.161 1.00 41.72 118 PRO A C 1
ATOM 885 O O . PRO A 1 118 ? 2.631 -5.945 23.681 1.00 41.72 118 PRO A O 1
ATOM 888 N N . ILE A 1 119 ? 0.807 -5.930 22.377 1.00 53.09 119 ILE A N 1
ATOM 889 C CA . ILE A 1 119 ? 0.658 -4.483 22.407 1.00 53.09 119 ILE A CA 1
ATOM 890 C C . ILE A 1 119 ? 0.055 -4.212 23.781 1.00 53.09 119 ILE A C 1
ATOM 892 O O . ILE A 1 119 ? -1.091 -4.575 24.034 1.00 53.09 119 ILE A O 1
ATOM 896 N N . GLU A 1 120 ? 0.846 -3.673 24.703 1.00 43.69 120 GLU A N 1
ATOM 897 C CA . GLU A 1 120 ? 0.303 -3.125 25.939 1.00 43.69 120 GLU A CA 1
ATOM 898 C C . GLU A 1 120 ? -0.632 -1.976 25.537 1.00 43.69 120 GLU A C 1
ATOM 900 O O . GLU A 1 120 ? -0.190 -0.873 25.209 1.00 43.69 120 GLU A O 1
ATOM 905 N N . ASP A 1 121 ? -1.933 -2.267 25.456 1.00 49.06 121 ASP A N 1
ATOM 906 C CA . ASP A 1 121 ? -2.983 -1.288 25.184 1.00 49.06 121 ASP A CA 1
ATOM 907 C C . ASP A 1 121 ? -3.175 -0.404 26.423 1.00 49.06 121 ASP A C 1
ATOM 909 O O . ASP A 1 121 ? -4.129 -0.526 27.188 1.00 49.06 121 ASP A O 1
ATOM 913 N N . ASP A 1 122 ? -2.223 0.499 26.635 1.00 56.09 122 ASP A N 1
ATOM 914 C CA . ASP A 1 122 ? -2.406 1.658 27.499 1.00 56.09 122 ASP A CA 1
ATOM 915 C C . ASP A 1 122 ? -3.418 2.609 26.835 1.00 56.09 122 ASP A C 1
ATOM 917 O O . ASP A 1 122 ? -3.377 2.828 25.622 1.00 56.09 122 ASP A O 1
ATOM 921 N N . VAL A 1 123 ? -4.320 3.214 27.608 1.00 57.38 123 VAL A N 1
ATOM 922 C CA . VAL A 1 123 ? -5.336 4.165 27.115 1.00 57.38 123 VAL A CA 1
ATOM 923 C C . VAL A 1 123 ? -4.679 5.339 26.378 1.00 57.38 123 VAL A C 1
ATOM 925 O O . VAL A 1 123 ? -5.194 5.806 25.361 1.00 57.38 123 VAL A O 1
ATOM 928 N N . HIS A 1 124 ? -3.479 5.751 26.803 1.00 61.72 124 HIS A N 1
ATOM 929 C CA . HIS A 1 124 ? -2.710 6.774 26.094 1.00 61.72 124 HIS A CA 1
ATOM 930 C C . HIS A 1 124 ? -2.259 6.311 24.705 1.00 61.72 124 HIS A C 1
ATOM 932 O O . HIS A 1 124 ? -2.057 7.138 23.820 1.00 61.72 124 HIS A O 1
ATOM 938 N N . SER A 1 125 ? -2.083 5.007 24.483 1.00 75.44 125 SER A N 1
ATOM 939 C CA . SER A 1 125 ? -1.756 4.466 23.163 1.00 75.44 125 SER A CA 1
ATOM 940 C C . SER A 1 125 ? -2.948 4.534 22.208 1.00 75.44 125 SER A C 1
ATOM 942 O O . SER A 1 125 ? -2.754 4.900 21.051 1.00 75.44 125 SER A O 1
ATOM 944 N N . ALA A 1 126 ? -4.171 4.294 22.692 1.00 82.31 126 ALA A N 1
ATOM 945 C CA . ALA A 1 126 ? -5.390 4.417 21.895 1.00 82.31 126 ALA A CA 1
ATOM 946 C C . ALA A 1 126 ? -5.673 5.877 21.507 1.00 82.31 126 ALA A C 1
ATOM 948 O O . ALA A 1 126 ? -5.885 6.163 20.331 1.00 82.31 126 ALA A O 1
ATOM 949 N N . GLU A 1 127 ? -5.573 6.809 22.460 1.00 86.25 127 GLU A N 1
ATOM 950 C CA . GLU A 1 127 ? -5.748 8.244 22.192 1.00 86.25 127 GLU A CA 1
ATOM 951 C C . GLU A 1 127 ? -4.706 8.764 21.187 1.00 86.25 127 GLU A C 1
ATOM 953 O O . GLU A 1 127 ? -5.034 9.473 20.236 1.00 86.25 127 GLU A O 1
ATOM 958 N N . ARG A 1 128 ? -3.439 8.340 21.323 1.00 87.44 128 ARG A N 1
ATOM 959 C CA . ARG A 1 128 ? -2.388 8.672 20.346 1.00 87.44 128 ARG A CA 1
ATOM 960 C C . ARG A 1 128 ? -2.710 8.140 18.949 1.00 87.44 128 ARG A C 1
ATOM 962 O O . ARG A 1 128 ? -2.498 8.864 17.979 1.00 87.44 128 ARG A O 1
ATOM 969 N N . ARG A 1 129 ? -3.215 6.905 18.829 1.00 88.56 129 ARG A N 1
ATOM 970 C CA . ARG A 1 129 ? -3.617 6.324 17.534 1.00 88.56 129 ARG A CA 1
ATOM 971 C C . ARG A 1 129 ? -4.807 7.073 16.933 1.00 88.56 129 ARG A C 1
ATOM 973 O O . ARG A 1 129 ? -4.764 7.385 15.748 1.00 88.56 129 ARG A O 1
ATOM 980 N N . ALA A 1 130 ? -5.808 7.435 17.736 1.00 91.12 130 ALA A N 1
ATOM 981 C CA . ALA A 1 130 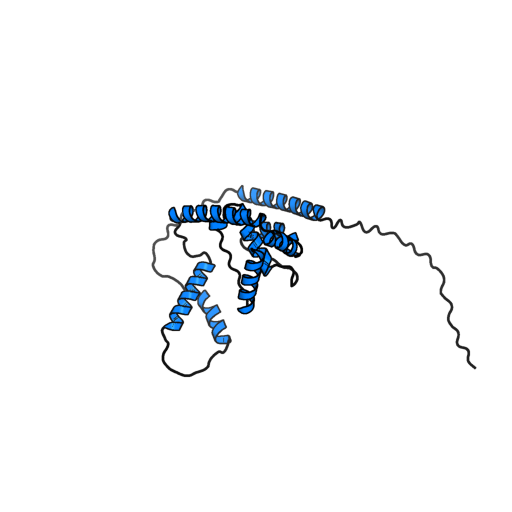? -6.966 8.210 17.289 1.00 91.12 130 ALA A CA 1
ATOM 982 C C . ALA A 1 130 ? -6.568 9.614 16.800 1.00 91.12 130 ALA A C 1
ATOM 984 O O . ALA A 1 130 ? -6.942 10.024 15.698 1.00 91.12 130 ALA A O 1
ATOM 985 N N . SER A 1 131 ? -5.730 10.320 17.565 1.00 93.06 131 SER A N 1
ATOM 986 C CA . SER A 1 131 ? -5.172 11.616 17.164 1.00 93.06 131 SER A CA 1
ATOM 987 C C . SER A 1 131 ? -4.341 11.506 15.877 1.00 93.06 131 SER A C 1
ATOM 989 O O . SER A 1 131 ? -4.493 12.315 14.957 1.00 93.06 131 SER A O 1
ATOM 991 N N . ALA A 1 132 ? -3.515 10.460 15.754 1.00 93.19 132 ALA A N 1
ATOM 992 C CA . ALA A 1 132 ? -2.751 10.190 14.539 1.00 93.19 132 ALA A CA 1
ATOM 993 C C . ALA A 1 132 ? -3.658 9.894 13.332 1.00 93.19 132 ALA A C 1
ATOM 995 O O . ALA A 1 132 ? -3.415 10.431 12.252 1.00 93.19 132 ALA A O 1
ATOM 996 N N . SER A 1 133 ? -4.719 9.100 13.505 1.00 95.31 133 SER A N 1
ATOM 997 C CA . SER A 1 133 ? -5.720 8.841 12.463 1.00 95.31 133 SER A CA 1
ATOM 998 C C . SER A 1 133 ? -6.376 10.128 11.969 1.00 95.31 133 SER A C 1
ATOM 1000 O O . SER A 1 133 ? -6.461 10.331 10.758 1.00 95.31 133 SER A O 1
ATOM 1002 N N . ALA A 1 134 ? -6.792 11.015 12.879 1.00 95.50 134 ALA A N 1
ATOM 1003 C CA . ALA A 1 134 ? -7.405 12.294 12.521 1.00 95.50 134 ALA A CA 1
ATOM 1004 C C . ALA A 1 134 ? -6.447 13.170 11.699 1.00 95.50 134 ALA A C 1
ATOM 1006 O O . ALA A 1 134 ? -6.816 13.670 10.635 1.00 95.50 134 ALA A O 1
ATOM 1007 N N . ARG A 1 135 ? -5.184 13.276 12.134 1.00 96.25 135 ARG A N 1
ATOM 1008 C CA . ARG A 1 135 ? -4.143 14.014 11.405 1.00 96.25 135 ARG A CA 1
ATOM 1009 C C . ARG A 1 135 ? -3.867 13.422 10.021 1.00 96.25 135 ARG A C 1
ATOM 1011 O O . ARG A 1 135 ? -3.676 14.163 9.061 1.00 96.25 135 ARG A O 1
ATOM 1018 N N . LEU A 1 136 ? -3.811 12.095 9.902 1.00 95.50 136 LEU A N 1
ATOM 1019 C CA . LEU A 1 136 ? -3.588 11.426 8.617 1.00 95.50 136 LEU A CA 1
ATOM 1020 C C . LEU A 1 136 ? -4.735 11.679 7.638 1.00 95.50 136 LEU A C 1
ATOM 1022 O O . LEU A 1 136 ? -4.474 11.911 6.459 1.00 95.50 136 LEU A O 1
ATOM 1026 N N . LEU A 1 137 ? -5.980 11.668 8.119 1.00 96.00 137 LEU A N 1
ATOM 1027 C CA . LEU A 1 137 ? -7.144 11.984 7.298 1.00 96.00 137 LEU A CA 1
ATOM 1028 C C . LEU A 1 137 ? -7.089 13.429 6.789 1.00 96.00 137 LEU A C 1
ATOM 1030 O O . LEU A 1 137 ? -7.257 13.657 5.592 1.00 96.00 137 LEU A O 1
ATOM 1034 N N . GLU A 1 138 ? -6.784 14.389 7.666 1.00 95.38 138 GLU A N 1
ATOM 1035 C CA . GLU A 1 138 ? -6.606 15.796 7.290 1.00 95.38 138 GLU A CA 1
ATOM 1036 C C . GLU A 1 138 ? -5.538 15.950 6.196 1.00 95.38 138 GLU A C 1
ATOM 1038 O O . GLU A 1 138 ? -5.818 16.502 5.129 1.00 95.38 138 GLU A O 1
ATOM 1043 N N . LEU A 1 139 ? -4.348 15.372 6.399 1.00 93.94 139 LEU A N 1
ATOM 1044 C CA . LEU A 1 139 ? -3.266 15.397 5.411 1.00 93.94 139 LEU A CA 1
ATOM 1045 C C . LEU A 1 139 ? -3.675 14.765 4.075 1.00 93.94 139 LEU A C 1
ATOM 1047 O O . LEU A 1 139 ? -3.344 15.298 3.017 1.00 93.94 139 LEU A O 1
ATOM 1051 N N . GLU A 1 140 ? -4.390 13.641 4.099 1.00 93.19 140 GLU A N 1
ATOM 1052 C CA . GLU A 1 140 ? -4.829 12.968 2.877 1.00 93.19 140 GLU A CA 1
ATOM 1053 C C . GLU A 1 140 ? -5.871 13.800 2.115 1.00 93.19 140 GLU A C 1
ATOM 1055 O O . GLU A 1 140 ? -5.805 13.899 0.889 1.00 93.19 140 GLU A O 1
ATOM 1060 N N . THR A 1 141 ? -6.788 14.466 2.821 1.00 93.25 141 THR A N 1
ATOM 1061 C CA . THR A 1 141 ? -7.766 15.364 2.187 1.00 93.25 141 THR A CA 1
ATOM 1062 C C . THR A 1 141 ? -7.120 16.624 1.611 1.00 93.25 141 THR A C 1
ATOM 1064 O O . THR A 1 141 ? -7.484 17.052 0.513 1.00 93.25 141 THR A O 1
ATOM 1067 N N . ALA A 1 142 ? -6.103 17.175 2.279 1.00 93.31 142 ALA A N 1
ATOM 1068 C CA . ALA A 1 142 ? -5.372 18.347 1.806 1.00 93.31 142 ALA A CA 1
ATOM 1069 C C . ALA A 1 142 ? -4.644 18.084 0.474 1.00 93.31 142 ALA A C 1
ATOM 1071 O O . ALA A 1 142 ? -4.605 18.960 -0.395 1.00 93.31 142 ALA A O 1
ATOM 1072 N N . LYS A 1 143 ? -4.141 16.858 0.248 1.00 91.31 143 LYS A N 1
ATOM 1073 C CA . LYS A 1 143 ? -3.472 16.477 -1.014 1.00 91.31 143 LYS A CA 1
ATOM 1074 C C . LYS A 1 143 ? -4.351 16.660 -2.242 1.00 91.31 143 LYS A C 1
ATOM 1076 O O . LYS A 1 143 ? -3.834 16.987 -3.306 1.00 91.31 143 LYS A O 1
ATOM 1081 N N . VAL A 1 144 ? -5.670 16.500 -2.113 1.00 89.88 144 VAL A N 1
ATOM 1082 C CA . VAL A 1 144 ? -6.624 16.641 -3.229 1.00 89.88 144 VAL A CA 1
ATOM 1083 C C . VAL A 1 144 ? -6.539 18.026 -3.883 1.00 89.88 144 VAL A C 1
ATOM 1085 O O . VAL A 1 144 ? -6.804 18.166 -5.081 1.00 89.88 144 VAL A O 1
ATOM 1088 N N . GLN A 1 145 ? -6.103 19.044 -3.136 1.00 89.94 145 GLN A N 1
ATOM 1089 C CA . GLN A 1 145 ? -5.931 20.403 -3.641 1.00 89.94 145 GLN A CA 1
ATOM 1090 C C . GLN A 1 145 ? -4.660 20.588 -4.492 1.00 89.94 145 GLN A C 1
ATOM 1092 O O . GLN A 1 145 ? -4.619 21.518 -5.299 1.00 89.94 145 GLN A O 1
ATOM 1097 N N . SER A 1 146 ? -3.671 19.695 -4.386 1.00 95.00 146 SER A N 1
ATOM 1098 C CA . SER A 1 146 ? -2.400 19.766 -5.119 1.00 95.00 146 SER A CA 1
ATOM 1099 C C . SER A 1 146 ? -2.524 19.280 -6.567 1.00 95.00 146 SER A C 1
ATOM 1101 O O . SER A 1 146 ? -3.008 18.177 -6.831 1.00 95.00 146 SER A O 1
ATOM 1103 N N . ASP A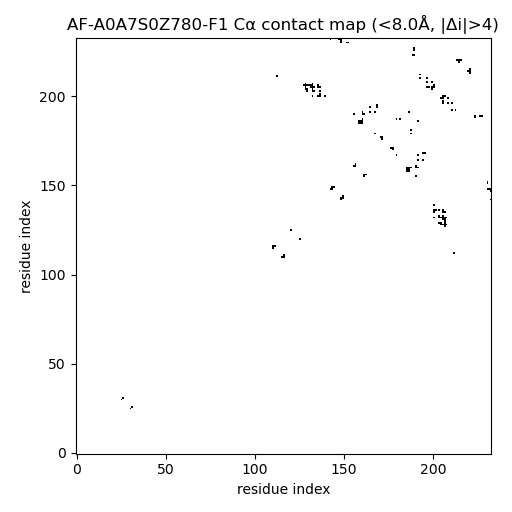 1 147 ? -2.017 20.069 -7.520 1.00 95.00 147 ASP A N 1
ATOM 1104 C CA . ASP A 1 147 ? -1.938 19.676 -8.936 1.00 95.00 147 ASP A CA 1
ATOM 1105 C C . ASP A 1 147 ? -1.047 18.455 -9.155 1.00 95.00 147 ASP A C 1
ATOM 1107 O O . ASP A 1 147 ? -1.402 17.557 -9.921 1.00 95.00 147 ASP A O 1
ATOM 1111 N N . LYS A 1 148 ? 0.082 18.387 -8.434 1.00 95.06 148 LYS A N 1
ATOM 1112 C CA . LYS A 1 148 ? 1.021 17.260 -8.507 1.00 95.06 148 LYS A CA 1
ATOM 1113 C C . LYS A 1 148 ? 0.314 15.952 -8.144 1.00 95.06 148 LYS A C 1
ATOM 1115 O O . LYS A 1 148 ? 0.439 14.959 -8.858 1.00 95.06 148 LYS A O 1
ATOM 1120 N N . TRP A 1 149 ? -0.489 15.981 -7.078 1.00 95.12 149 TRP A N 1
ATOM 1121 C CA . TRP A 1 149 ? -1.282 14.834 -6.645 1.00 95.12 149 TRP A CA 1
ATOM 1122 C C . TRP A 1 149 ? -2.351 14.464 -7.672 1.00 95.12 149 TRP A C 1
ATOM 1124 O O . TRP A 1 149 ? -2.456 13.295 -8.040 1.00 95.12 149 TRP A O 1
ATOM 1134 N N . ARG A 1 150 ? -3.107 15.442 -8.189 1.00 94.94 150 ARG A N 1
ATOM 1135 C CA . ARG A 1 150 ? -4.127 15.194 -9.223 1.00 94.94 150 ARG A CA 1
ATOM 1136 C C . ARG A 1 150 ? -3.544 14.530 -10.467 1.00 94.94 150 ARG A C 1
ATOM 1138 O O . ARG A 1 150 ? -4.145 13.592 -10.987 1.00 94.94 150 ARG A O 1
ATOM 1145 N N . GLU A 1 151 ? -2.387 14.984 -10.939 1.00 96.12 151 GLU A N 1
ATOM 1146 C CA . GLU A 1 151 ? -1.739 14.380 -12.106 1.00 96.12 151 GLU A CA 1
ATOM 1147 C C . GLU A 1 151 ? -1.235 12.967 -11.803 1.00 96.12 151 GLU A C 1
ATOM 1149 O O . GLU A 1 151 ? -1.467 12.035 -12.575 1.00 96.12 151 GLU A O 1
ATOM 1154 N N . MET A 1 152 ? -0.641 12.767 -10.628 1.00 96.44 152 MET A N 1
ATOM 1155 C CA . MET A 1 152 ? -0.197 11.449 -10.192 1.00 96.44 152 MET A CA 1
ATOM 1156 C C . MET A 1 152 ? -1.352 10.444 -10.075 1.00 96.44 152 MET A C 1
ATOM 1158 O O . MET A 1 152 ? -1.208 9.286 -10.471 1.00 96.44 152 MET A O 1
ATOM 1162 N N . GLN A 1 153 ? -2.527 10.873 -9.610 1.00 95.69 153 GLN A N 1
ATOM 1163 C CA . GLN A 1 153 ? -3.717 10.018 -9.571 1.00 95.69 153 GLN A CA 1
ATOM 1164 C C . GLN A 1 153 ? -4.131 9.531 -10.965 1.00 95.69 153 GLN A C 1
ATOM 1166 O O . GLN A 1 153 ? -4.496 8.365 -11.112 1.00 95.69 153 GLN A O 1
ATOM 1171 N N . LYS A 1 154 ? -3.995 10.356 -12.013 1.00 96.50 154 LYS A N 1
ATOM 1172 C CA . LYS A 1 154 ? -4.252 9.916 -13.398 1.00 96.50 154 LYS A CA 1
ATOM 1173 C C . LYS A 1 154 ? -3.266 8.842 -13.849 1.00 96.50 154 LYS A C 1
ATOM 1175 O O . LYS A 1 154 ? -3.647 7.938 -14.587 1.00 96.50 154 LYS A O 1
ATOM 1180 N N . VAL A 1 155 ? -2.003 8.930 -13.427 1.00 95.94 155 VAL A N 1
ATOM 1181 C CA . VAL A 1 155 ? -0.990 7.902 -13.717 1.00 95.94 155 VAL A CA 1
ATOM 1182 C C . VAL A 1 155 ? -1.340 6.599 -13.000 1.00 95.94 155 VAL A C 1
ATOM 1184 O O . VAL A 1 155 ? -1.355 5.544 -13.632 1.00 95.94 155 VAL A O 1
ATOM 1187 N N . ARG A 1 156 ? -1.682 6.671 -11.708 1.00 96.62 156 ARG A N 1
ATOM 1188 C CA . ARG A 1 156 ? -2.071 5.503 -10.901 1.00 96.62 156 ARG A CA 1
ATOM 1189 C C . ARG A 1 156 ? -3.327 4.820 -11.446 1.00 96.62 156 ARG A C 1
ATOM 1191 O O . ARG A 1 156 ? -3.355 3.596 -11.517 1.00 96.62 156 ARG A O 1
ATOM 1198 N N . ALA A 1 157 ? -4.310 5.594 -11.908 1.00 96.06 157 ALA A N 1
ATOM 1199 C CA . ALA A 1 157 ? -5.555 5.085 -12.486 1.00 96.06 157 ALA A CA 1
ATOM 1200 C C . ALA A 1 157 ? -5.366 4.296 -13.796 1.00 96.06 157 ALA A C 1
ATOM 1202 O O . ALA A 1 157 ? -6.224 3.497 -14.146 1.00 96.06 157 ALA A O 1
ATOM 1203 N N . LYS A 1 158 ? -4.252 4.484 -14.518 1.00 96.81 158 LYS A N 1
ATOM 1204 C CA . LYS A 1 158 ? -3.948 3.728 -15.750 1.00 96.81 158 LYS A CA 1
ATOM 1205 C C . LYS A 1 158 ? -3.346 2.346 -15.484 1.00 96.81 158 LYS A C 1
ATOM 1207 O O . LYS A 1 158 ? -3.172 1.569 -16.421 1.00 96.81 158 LYS A O 1
ATOM 1212 N N . LEU A 1 159 ? -2.951 2.048 -14.245 1.00 96.50 159 LEU A N 1
ATOM 1213 C CA . LEU A 1 159 ? -2.365 0.755 -13.903 1.00 96.50 159 LEU A CA 1
ATOM 1214 C C . LEU A 1 159 ? -3.472 -0.300 -13.780 1.00 96.50 159 LEU A C 1
ATOM 1216 O O . LEU A 1 159 ? -4.440 -0.048 -13.068 1.00 96.50 159 LEU A O 1
ATOM 1220 N N . PRO A 1 160 ? -3.305 -1.519 -14.330 1.00 96.81 160 PRO A N 1
ATOM 1221 C CA . PRO A 1 160 ? -4.313 -2.577 -14.200 1.00 96.81 160 PRO A CA 1
ATOM 1222 C C . PRO A 1 160 ? -4.660 -2.950 -12.747 1.00 96.81 160 PRO A C 1
ATOM 1224 O O . PRO A 1 160 ? -5.732 -3.476 -12.473 1.00 96.81 160 PRO A O 1
ATOM 1227 N N . ALA A 1 161 ? -3.762 -2.695 -11.786 1.00 95.94 161 ALA A N 1
ATOM 1228 C CA . ALA A 1 161 ? -4.064 -2.871 -10.367 1.00 95.94 161 ALA A CA 1
ATOM 1229 C C . ALA A 1 161 ? -5.169 -1.928 -9.858 1.00 95.94 161 ALA A C 1
ATOM 1231 O O . ALA A 1 161 ? -5.850 -2.292 -8.903 1.00 95.94 161 ALA A O 1
ATOM 1232 N N . ALA A 1 162 ? -5.354 -0.749 -10.465 1.00 95.62 162 ALA A N 1
ATOM 1233 C CA . ALA A 1 162 ? -6.392 0.205 -10.076 1.00 95.62 162 ALA A CA 1
ATOM 1234 C C . ALA A 1 162 ? -7.798 -0.375 -10.280 1.00 95.62 162 ALA A C 1
ATOM 1236 O O . ALA A 1 162 ? -8.621 -0.292 -9.370 1.00 95.62 162 ALA A O 1
ATOM 1237 N N . ASP A 1 163 ? -8.023 -1.060 -11.403 1.00 95.31 163 ASP A N 1
ATOM 1238 C CA . ASP A 1 163 ? -9.298 -1.722 -11.715 1.00 95.31 163 ASP A CA 1
ATOM 1239 C C . ASP A 1 163 ? -9.640 -2.833 -10.711 1.00 95.31 163 ASP A C 1
ATOM 1241 O O . ASP A 1 163 ? -10.803 -3.145 -10.469 1.00 95.31 163 ASP A O 1
ATOM 1245 N N . MET A 1 164 ? -8.615 -3.417 -10.086 1.00 95.75 164 MET A N 1
ATOM 1246 C CA . MET A 1 164 ? -8.750 -4.502 -9.114 1.00 95.75 164 MET A CA 1
ATOM 1247 C C . MET A 1 164 ? -8.799 -4.014 -7.659 1.00 95.75 164 MET A C 1
ATOM 1249 O O . MET A 1 164 ? -8.839 -4.850 -6.755 1.00 95.75 164 MET A O 1
ATOM 1253 N N . LYS A 1 165 ? -8.794 -2.695 -7.405 1.00 96.38 165 LYS A N 1
ATOM 1254 C CA . LYS A 1 165 ? -8.699 -2.120 -6.050 1.00 96.38 165 LYS A CA 1
ATOM 1255 C C . LYS A 1 165 ? -9.742 -2.696 -5.091 1.00 96.38 165 LYS A C 1
ATOM 1257 O O . LYS A 1 165 ? -9.366 -3.164 -4.022 1.00 96.38 165 LYS A O 1
ATOM 1262 N N . VAL A 1 166 ? -11.015 -2.686 -5.490 1.00 96.81 166 VAL A N 1
ATOM 1263 C CA . VAL A 1 166 ? -12.141 -3.166 -4.666 1.00 96.81 166 VAL A CA 1
ATOM 1264 C C . VAL A 1 166 ? -11.950 -4.644 -4.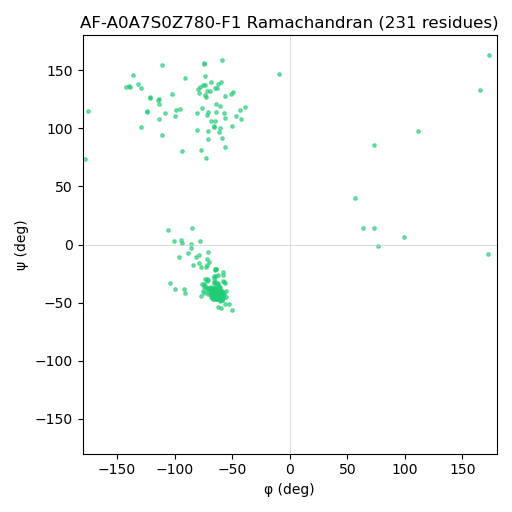319 1.00 96.81 166 VAL A C 1
ATOM 1266 O O . VAL A 1 166 ? -11.791 -4.990 -3.155 1.00 96.81 166 VAL A O 1
ATOM 1269 N N . VAL A 1 167 ? -11.769 -5.489 -5.339 1.00 96.38 167 VAL A N 1
ATOM 1270 C CA . VAL A 1 167 ? -11.569 -6.939 -5.178 1.00 96.38 167 VAL A CA 1
ATOM 1271 C C . VAL A 1 167 ? -10.399 -7.271 -4.244 1.00 96.38 167 VAL A C 1
ATOM 1273 O O . VAL A 1 167 ? -10.484 -8.207 -3.448 1.00 96.38 167 VAL A O 1
ATOM 1276 N N . VAL A 1 168 ? -9.292 -6.527 -4.340 1.00 96.19 168 VAL A N 1
ATOM 1277 C CA . VAL A 1 168 ? -8.123 -6.719 -3.470 1.00 96.19 168 VAL A CA 1
ATOM 1278 C C . VAL A 1 168 ? -8.434 -6.329 -2.026 1.00 96.19 168 VAL A C 1
ATOM 1280 O O . VAL A 1 168 ? -8.078 -7.083 -1.122 1.00 96.19 168 VAL A O 1
ATOM 1283 N N . LEU A 1 169 ? -9.086 -5.185 -1.800 1.00 96.75 169 LEU A N 1
ATOM 1284 C CA . LEU A 1 169 ? -9.452 -4.726 -0.457 1.00 96.75 169 LEU A CA 1
ATOM 1285 C C . LEU A 1 169 ? -10.405 -5.709 0.227 1.00 96.75 169 LEU A C 1
ATOM 1287 O O . LEU A 1 169 ? -10.130 -6.130 1.349 1.00 96.75 169 LEU A O 1
ATOM 1291 N N . ASP A 1 170 ? -11.431 -6.178 -0.480 1.00 96.19 170 ASP A N 1
ATOM 1292 C CA . ASP A 1 170 ? -12.400 -7.130 0.071 1.00 96.19 170 ASP A CA 1
ATOM 1293 C C . ASP A 1 170 ? -11.764 -8.487 0.394 1.00 96.19 170 ASP A C 1
ATOM 1295 O O . ASP A 1 170 ? -12.071 -9.124 1.409 1.00 96.19 170 ASP A O 1
ATOM 1299 N N . ALA A 1 171 ? -10.836 -8.953 -0.448 1.00 95.75 171 ALA A N 1
ATOM 1300 C CA . ALA A 1 171 ? -10.095 -10.183 -0.185 1.00 95.75 171 ALA A CA 1
ATOM 1301 C C . ALA A 1 171 ? -9.229 -10.073 1.081 1.00 95.75 171 ALA A C 1
ATOM 1303 O O . ALA A 1 171 ? -9.114 -11.047 1.826 1.00 95.75 171 ALA A O 1
ATOM 1304 N N . ILE A 1 172 ? -8.639 -8.902 1.330 1.00 94.19 172 ILE A N 1
ATOM 1305 C CA . ILE A 1 172 ? -7.800 -8.638 2.505 1.00 94.19 172 ILE A CA 1
ATOM 1306 C C . ILE A 1 172 ? -8.653 -8.468 3.766 1.00 94.19 172 ILE A C 1
ATOM 1308 O O . ILE A 1 172 ? -8.288 -8.991 4.815 1.00 94.19 172 ILE A O 1
ATOM 1312 N N . GLU A 1 173 ? -9.798 -7.790 3.686 1.00 93.69 173 GLU A N 1
ATOM 1313 C CA . GLU A 1 173 ? -10.676 -7.593 4.846 1.00 93.69 173 GLU A CA 1
ATOM 1314 C C . GLU A 1 173 ? -11.367 -8.897 5.275 1.00 93.69 173 GLU A C 1
ATOM 1316 O O . GLU A 1 173 ? -11.495 -9.190 6.465 1.00 93.69 173 GLU A O 1
ATOM 1321 N N . SER A 1 174 ? -11.759 -9.735 4.312 1.00 95.12 174 SER A N 1
ATOM 1322 C CA . SER A 1 174 ? -12.459 -10.996 4.589 1.00 95.12 174 SER A CA 1
ATOM 1323 C C . SER A 1 174 ? -11.548 -12.144 5.041 1.00 95.12 174 SER A C 1
ATOM 1325 O O . SER A 1 174 ? -12.047 -13.149 5.556 1.00 95.12 174 SER A O 1
ATOM 1327 N N . SER A 1 175 ? -10.229 -12.039 4.840 1.00 94.12 175 SER A N 1
ATOM 1328 C CA . SER A 1 175 ? -9.298 -13.161 5.012 1.00 94.12 175 SER A CA 1
ATOM 1329 C C . SER A 1 175 ? -7.993 -12.747 5.688 1.00 94.12 175 SER A C 1
ATOM 1331 O O . SER A 1 175 ? -7.347 -11.786 5.298 1.00 94.12 175 SER A O 1
ATOM 1333 N N . ARG A 1 176 ? -7.508 -13.557 6.642 1.00 94.38 176 ARG A N 1
ATOM 1334 C CA . ARG A 1 176 ? -6.183 -13.338 7.265 1.00 94.38 176 ARG A CA 1
ATOM 1335 C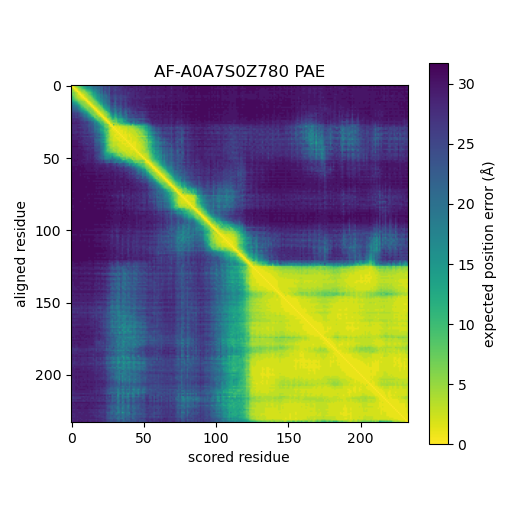 C . ARG A 1 176 ? -5.006 -13.468 6.293 1.00 94.38 176 ARG A C 1
ATOM 1337 O O . ARG A 1 176 ? -3.916 -13.001 6.599 1.00 94.38 176 ARG A O 1
ATOM 1344 N N . ALA A 1 177 ? -5.201 -14.158 5.173 1.00 94.25 177 ALA A N 1
ATOM 1345 C CA . ALA A 1 177 ? -4.202 -14.324 4.129 1.00 94.25 177 ALA A CA 1
ATOM 1346 C C . ALA A 1 177 ? -4.886 -14.286 2.760 1.00 94.25 177 ALA A C 1
ATOM 1348 O O . ALA A 1 177 ? -5.909 -14.942 2.563 1.00 94.25 177 ALA A O 1
ATOM 1349 N N . ALA A 1 178 ? -4.293 -13.551 1.821 1.00 94.62 178 ALA A N 1
ATOM 1350 C CA . ALA A 1 178 ? -4.764 -13.424 0.448 1.00 94.62 178 ALA A CA 1
ATOM 1351 C C . ALA A 1 178 ? -3.581 -13.521 -0.525 1.00 94.62 178 ALA A C 1
ATOM 1353 O O . ALA A 1 178 ? -2.474 -13.070 -0.225 1.00 94.62 178 ALA A O 1
ATOM 1354 N N . VAL A 1 179 ? -3.816 -14.108 -1.700 1.00 95.62 179 VAL A N 1
ATOM 1355 C CA . VAL A 1 179 ? -2.823 -14.189 -2.779 1.00 95.62 179 VAL A CA 1
ATOM 1356 C C . VAL A 1 179 ? -3.243 -13.241 -3.892 1.00 95.62 179 VAL A C 1
ATOM 1358 O O . VAL A 1 179 ? -4.245 -13.469 -4.563 1.00 95.62 179 VAL A O 1
ATOM 1361 N N . VAL A 1 180 ? -2.454 -12.190 -4.107 1.00 94.44 180 VAL A N 1
ATOM 1362 C CA . VAL A 1 180 ? -2.662 -11.241 -5.206 1.00 94.44 180 VAL A CA 1
ATOM 1363 C C . VAL A 1 180 ? -1.702 -11.585 -6.340 1.00 94.44 180 VAL A C 1
ATOM 1365 O O . VAL A 1 180 ? -0.489 -11.405 -6.224 1.00 94.44 180 VAL A O 1
ATOM 1368 N N . SER A 1 181 ? -2.246 -12.080 -7.451 1.00 95.44 181 SER A N 1
ATOM 1369 C CA . SER A 1 181 ? -1.484 -12.404 -8.660 1.00 95.44 181 SER A CA 1
ATOM 1370 C C . SER A 1 181 ? -1.826 -11.441 -9.799 1.00 95.44 181 SER A C 1
ATOM 1372 O O . SER A 1 181 ? -2.881 -10.817 -9.814 1.00 95.44 181 SER A O 1
ATOM 1374 N N . GLY A 1 182 ? -0.895 -11.261 -10.734 1.00 94.62 182 GLY A N 1
ATOM 1375 C CA . GLY A 1 182 ? -1.081 -10.383 -11.889 1.00 94.62 182 GLY A CA 1
ATOM 1376 C C . GLY A 1 182 ? 0.206 -10.240 -12.692 1.00 94.62 182 GLY A C 1
ATOM 1377 O O . GLY A 1 182 ? 1.288 -10.525 -12.170 1.00 94.62 182 GLY A O 1
ATOM 1378 N N . ALA A 1 183 ? 0.105 -9.764 -13.932 1.00 95.88 183 ALA A N 1
ATOM 1379 C CA . ALA A 1 183 ? 1.246 -9.610 -14.834 1.00 95.88 183 ALA A CA 1
ATOM 1380 C C . ALA A 1 183 ? 2.352 -8.691 -14.269 1.00 95.88 183 ALA A C 1
ATOM 1382 O O . ALA A 1 183 ? 2.132 -7.870 -13.370 1.00 95.88 183 ALA A O 1
ATOM 1383 N N . THR A 1 184 ? 3.575 -8.819 -14.783 1.00 95.19 184 THR A N 1
ATOM 1384 C CA . THR A 1 184 ? 4.662 -7.875 -14.476 1.00 95.19 184 THR A CA 1
ATOM 1385 C C . THR A 1 184 ? 4.258 -6.464 -14.909 1.00 95.19 184 THR A C 1
ATOM 1387 O O . THR A 1 184 ? 3.607 -6.290 -15.931 1.00 95.19 184 THR A O 1
ATOM 1390 N N . GLY A 1 185 ? 4.593 -5.449 -14.108 1.00 93.25 185 GLY A N 1
ATOM 1391 C CA . GLY A 1 185 ? 4.245 -4.056 -14.415 1.00 93.25 185 GLY A CA 1
ATOM 1392 C C . GLY A 1 185 ? 2.785 -3.671 -14.152 1.00 93.25 185 GLY A C 1
ATOM 1393 O O . GLY A 1 185 ? 2.448 -2.501 -14.273 1.00 93.25 185 GLY A O 1
ATOM 1394 N N . CYS A 1 186 ? 1.923 -4.591 -13.704 1.00 95.88 186 CYS A N 1
ATOM 1395 C CA . CYS A 1 186 ? 0.517 -4.262 -13.446 1.00 95.88 186 CYS A CA 1
ATOM 1396 C C . CYS A 1 186 ? 0.287 -3.367 -12.208 1.00 95.88 186 CYS A C 1
ATOM 1398 O O . CYS A 1 186 ? -0.840 -2.959 -11.962 1.00 95.88 186 CYS A O 1
ATOM 1400 N N . GLY A 1 187 ? 1.333 -3.075 -11.421 1.00 96.56 187 GLY A N 1
ATOM 1401 C CA . GLY A 1 187 ? 1.274 -2.141 -10.289 1.00 96.56 187 GLY A CA 1
ATOM 1402 C C . GLY A 1 187 ? 1.129 -2.763 -8.895 1.00 96.56 187 GLY A C 1
ATOM 1403 O O . GLY A 1 187 ? 0.997 -2.021 -7.934 1.00 96.56 187 GLY A O 1
ATOM 1404 N N . LYS A 1 188 ? 1.191 -4.096 -8.732 1.00 97.00 188 LYS A N 1
ATOM 1405 C CA . LYS A 1 188 ? 0.979 -4.767 -7.422 1.00 97.00 188 LYS A CA 1
ATOM 1406 C C . LYS A 1 188 ? 1.808 -4.170 -6.280 1.00 97.00 188 LYS A C 1
ATOM 1408 O O . LYS A 1 188 ? 1.255 -3.752 -5.271 1.00 97.00 188 LYS A O 1
ATOM 1413 N N . THR A 1 189 ? 3.128 -4.130 -6.457 1.00 96.56 189 THR A N 1
ATOM 1414 C CA . THR A 1 189 ? 4.079 -3.757 -5.403 1.00 96.56 189 THR A CA 1
ATOM 1415 C C . THR A 1 189 ? 3.932 -2.303 -4.954 1.00 96.56 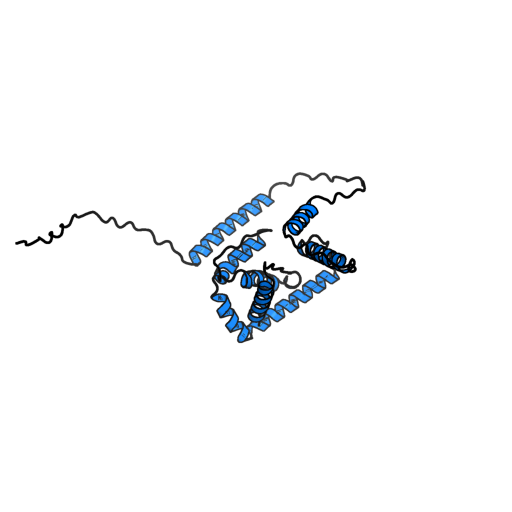189 THR A C 1
ATOM 1417 O O . THR A 1 189 ? 4.164 -2.012 -3.787 1.00 96.56 189 THR A O 1
ATOM 1420 N N . THR A 1 190 ? 3.527 -1.397 -5.851 1.00 97.44 190 THR A N 1
ATOM 1421 C CA . THR A 1 190 ? 3.344 0.024 -5.519 1.00 97.44 190 THR A CA 1
ATOM 1422 C C . THR A 1 190 ? 1.916 0.335 -5.083 1.00 97.44 190 THR A C 1
ATOM 1424 O O . THR A 1 190 ? 1.730 1.115 -4.156 1.00 97.44 190 THR A O 1
ATOM 1427 N N . GLN A 1 191 ? 0.901 -0.276 -5.700 1.00 97.88 191 GLN A N 1
ATOM 1428 C CA . GLN A 1 191 ? -0.494 0.124 -5.505 1.00 97.88 191 GLN A CA 1
ATOM 1429 C C . GLN A 1 191 ? -1.206 -0.610 -4.367 1.00 97.88 191 GLN A C 1
ATOM 1431 O O . GLN A 1 191 ? -1.921 0.031 -3.605 1.00 97.88 191 GLN A O 1
ATOM 1436 N N . VAL A 1 192 ? -1.007 -1.924 -4.204 1.00 97.56 192 VAL A N 1
ATOM 1437 C CA . VAL A 1 192 ? -1.749 -2.711 -3.196 1.00 97.56 192 VAL A CA 1
ATOM 1438 C C . VAL A 1 192 ? -1.542 -2.178 -1.770 1.00 97.56 192 VAL A C 1
ATOM 1440 O O . VAL A 1 192 ? -2.540 -1.950 -1.087 1.00 97.56 192 VAL A O 1
ATOM 1443 N N . PRO A 1 193 ? -0.304 -1.891 -1.316 1.00 97.25 193 PRO A N 1
ATOM 1444 C CA . PRO A 1 193 ? -0.082 -1.309 0.008 1.00 97.25 193 PRO A CA 1
ATOM 1445 C C . PRO A 1 193 ? -0.763 0.053 0.176 1.00 97.25 193 PRO A C 1
ATOM 1447 O O . PRO A 1 193 ? -1.333 0.341 1.225 1.00 97.25 193 PRO A O 1
ATOM 1450 N N . GLN A 1 194 ? -0.742 0.879 -0.876 1.00 97.56 194 GLN A N 1
ATOM 1451 C CA . GLN A 1 194 ? -1.389 2.187 -0.860 1.00 97.56 194 GLN A CA 1
ATOM 1452 C C . GLN A 1 194 ? -2.909 2.067 -0.773 1.00 97.56 194 GLN A C 1
ATOM 1454 O O . GLN A 1 194 ? -3.517 2.841 -0.047 1.00 97.56 194 GLN A O 1
ATOM 1459 N N . PHE A 1 195 ? -3.528 1.097 -1.451 1.00 97.69 195 PHE A N 1
ATOM 1460 C CA . PHE A 1 195 ? -4.972 0.879 -1.356 1.00 97.69 195 PHE A CA 1
ATOM 1461 C C . PHE A 1 195 ? -5.399 0.561 0.074 1.00 97.69 195 PHE A C 1
ATOM 1463 O O . PHE A 1 195 ? -6.338 1.179 0.565 1.00 97.69 195 PHE A O 1
ATOM 1470 N N . ILE A 1 196 ? -4.684 -0.354 0.737 1.00 97.00 196 ILE A N 1
ATOM 1471 C CA . ILE A 1 196 ? -4.955 -0.748 2.128 1.00 97.00 196 ILE A CA 1
ATOM 1472 C C . ILE A 1 196 ? -4.826 0.469 3.048 1.00 97.00 196 ILE A C 1
ATOM 1474 O O . ILE A 1 196 ? -5.713 0.737 3.854 1.00 97.00 196 ILE A O 1
ATOM 1478 N N . PHE A 1 197 ? -3.736 1.226 2.905 1.00 96.75 197 PHE A N 1
ATOM 1479 C CA . PHE A 1 197 ? -3.489 2.403 3.730 1.00 96.75 197 PHE A CA 1
ATOM 1480 C C . PHE A 1 197 ? -4.540 3.497 3.514 1.00 96.75 197 PHE A C 1
ATOM 1482 O O . PHE A 1 197 ? -5.074 4.036 4.477 1.00 96.75 197 PHE A O 1
ATOM 1489 N N . GLU A 1 198 ? -4.860 3.813 2.260 1.00 96.12 198 GLU A N 1
ATOM 1490 C CA . GLU A 1 198 ? -5.867 4.819 1.912 1.00 96.12 198 GLU A CA 1
ATOM 1491 C C . GLU A 1 198 ? -7.241 4.459 2.479 1.00 96.12 198 GLU A C 1
ATOM 1493 O O . GLU A 1 198 ? -7.926 5.331 3.010 1.00 96.12 198 GLU A O 1
ATOM 1498 N N . GLU A 1 199 ? -7.637 3.189 2.393 1.00 96.81 199 GLU A N 1
ATOM 1499 C CA . GLU A 1 199 ? -8.916 2.733 2.933 1.00 96.81 199 GLU A CA 1
ATOM 1500 C C . GLU A 1 199 ? -8.935 2.801 4.463 1.00 96.81 199 GLU A C 1
ATOM 1502 O O . GLU A 1 199 ? -9.889 3.302 5.058 1.00 96.81 199 GLU A O 1
ATOM 1507 N N . ALA A 1 200 ? -7.839 2.412 5.115 1.00 95.94 200 ALA A N 1
ATOM 1508 C CA . ALA A 1 200 ? -7.726 2.520 6.561 1.00 95.94 200 ALA A CA 1
ATOM 1509 C C . ALA A 1 200 ? -7.746 3.976 7.053 1.00 95.94 200 ALA A C 1
ATOM 1511 O O . ALA A 1 200 ? -8.389 4.273 8.061 1.00 95.94 200 ALA A O 1
ATOM 1512 N N . VAL A 1 201 ? -7.090 4.900 6.343 1.00 96.06 201 VAL A N 1
ATOM 1513 C CA . VAL A 1 201 ? -7.144 6.338 6.653 1.00 96.06 201 VAL A CA 1
ATOM 1514 C C . VAL A 1 201 ? -8.574 6.862 6.523 1.00 96.06 201 VAL A C 1
ATOM 1516 O O . VAL A 1 201 ? -9.053 7.529 7.439 1.00 96.06 201 VAL A O 1
ATOM 1519 N N . LYS A 1 202 ? -9.287 6.510 5.444 1.00 95.69 202 LYS A N 1
ATOM 1520 C CA . LYS A 1 202 ? -10.702 6.882 5.260 1.00 95.69 202 LYS A CA 1
ATOM 1521 C C . LYS A 1 202 ? -11.608 6.319 6.353 1.00 95.69 202 LYS A C 1
ATOM 1523 O O . LYS A 1 202 ? -12.530 7.002 6.783 1.00 95.69 202 LYS A O 1
ATOM 1528 N N . ALA A 1 203 ? -11.322 5.111 6.829 1.00 95.19 203 ALA A N 1
ATOM 1529 C CA . ALA A 1 203 ? -12.050 4.467 7.919 1.00 95.19 203 ALA A CA 1
ATOM 1530 C C . ALA A 1 203 ? -11.678 4.997 9.321 1.00 95.19 203 ALA A C 1
ATOM 1532 O O . ALA A 1 203 ? -12.159 4.458 10.316 1.00 95.19 203 ALA A O 1
ATOM 1533 N N . GLY A 1 204 ? -10.800 6.005 9.433 1.00 93.88 204 GLY A N 1
ATOM 1534 C CA . GLY A 1 204 ? -10.343 6.542 10.721 1.00 93.88 204 GLY A CA 1
ATOM 1535 C C . GLY A 1 204 ? -9.374 5.625 11.479 1.00 93.88 204 GLY A C 1
ATOM 1536 O O . GLY A 1 204 ? -9.101 5.851 12.655 1.00 93.88 204 GLY A O 1
ATOM 1537 N N . LYS A 1 205 ? -8.821 4.609 10.810 1.00 93.62 205 LYS A N 1
ATOM 1538 C CA . LYS A 1 205 ? -7.885 3.609 11.359 1.00 93.62 205 LYS A CA 1
ATOM 1539 C C . LYS A 1 205 ? -6.442 3.824 10.891 1.00 93.62 205 LYS A C 1
ATOM 1541 O O . LYS A 1 205 ? -5.590 2.952 11.056 1.00 93.62 205 LYS A O 1
ATOM 1546 N N . GLY A 1 206 ? -6.138 4.979 10.294 1.00 92.56 206 GLY A N 1
ATOM 1547 C CA . GLY A 1 206 ? -4.808 5.287 9.759 1.00 92.56 206 GLY A CA 1
ATOM 1548 C C . GLY A 1 206 ? -3.689 5.184 10.803 1.00 92.56 206 GLY A C 1
ATOM 1549 O O . GLY A 1 206 ? -2.645 4.608 10.520 1.00 92.56 206 GLY A O 1
ATOM 1550 N N . GLY A 1 207 ? -3.921 5.672 12.026 1.00 91.62 207 GLY A N 1
ATOM 1551 C CA . GLY A 1 207 ? -2.968 5.610 13.140 1.00 91.62 207 GLY A CA 1
ATOM 1552 C C . GLY A 1 207 ? -2.783 4.214 13.745 1.00 91.62 207 GLY A C 1
ATOM 1553 O O . GLY A 1 207 ? -1.834 3.996 14.494 1.00 91.62 207 GLY A O 1
ATOM 1554 N N . GLU A 1 208 ? -3.658 3.265 13.411 1.00 91.25 208 GLU A N 1
ATOM 1555 C CA . GLU A 1 208 ? -3.558 1.850 13.798 1.00 91.25 208 GLU A CA 1
ATOM 1556 C C . GLU A 1 208 ? -2.910 0.994 12.699 1.00 91.25 208 GLU A C 1
ATOM 1558 O O . GLU A 1 208 ? -2.572 -0.168 12.921 1.00 91.25 208 GLU A O 1
ATOM 1563 N N . THR A 1 209 ? -2.731 1.553 11.500 1.00 91.81 209 THR A N 1
ATOM 1564 C CA . THR A 1 209 ? -2.344 0.791 10.314 1.00 91.81 209 THR A CA 1
ATOM 1565 C C . THR A 1 209 ? -0.839 0.836 10.096 1.00 91.81 209 THR A C 1
ATOM 1567 O O . THR A 1 209 ? -0.269 1.883 9.796 1.00 91.81 209 THR A O 1
ATOM 1570 N N . SER A 1 210 ? -0.197 -0.330 10.180 1.00 93.81 210 SER A N 1
ATOM 1571 C CA . SER A 1 210 ? 1.210 -0.530 9.828 1.00 93.81 210 SER A CA 1
ATOM 1572 C C . SER A 1 210 ? 1.322 -1.578 8.726 1.00 93.81 210 SER A C 1
ATOM 1574 O O . SER A 1 210 ? 0.774 -2.674 8.848 1.00 93.81 210 SER A O 1
ATOM 1576 N N . ILE A 1 211 ? 2.010 -1.236 7.634 1.00 94.81 211 ILE A N 1
ATOM 1577 C CA . ILE A 1 211 ? 2.152 -2.100 6.457 1.00 94.81 211 ILE A CA 1
ATOM 1578 C C . ILE A 1 211 ? 3.630 -2.364 6.213 1.00 94.81 211 ILE A C 1
ATOM 1580 O O . ILE A 1 211 ? 4.424 -1.438 6.055 1.00 94.81 211 ILE A O 1
ATOM 1584 N N . ILE A 1 212 ? 3.985 -3.644 6.131 1.00 95.88 212 ILE A N 1
ATOM 1585 C CA . ILE A 1 212 ? 5.353 -4.093 5.892 1.00 95.88 212 ILE A CA 1
ATOM 1586 C C . ILE A 1 212 ? 5.397 -4.796 4.542 1.00 95.88 212 ILE A C 1
ATOM 1588 O O . ILE A 1 212 ? 4.660 -5.749 4.293 1.00 95.88 212 ILE A O 1
ATOM 1592 N N . ILE A 1 213 ? 6.276 -4.317 3.664 1.00 94.62 213 ILE A N 1
ATOM 1593 C CA . ILE A 1 213 ? 6.486 -4.878 2.331 1.00 94.62 213 ILE A CA 1
ATOM 1594 C C . ILE A 1 213 ? 7.891 -5.458 2.296 1.00 94.62 213 ILE A C 1
ATOM 1596 O O . ILE A 1 213 ? 8.876 -4.743 2.473 1.00 94.62 213 ILE A O 1
ATOM 1600 N N . THR A 1 214 ? 8.000 -6.752 2.028 1.00 95.88 214 THR A N 1
ATOM 1601 C CA . THR A 1 214 ? 9.295 -7.395 1.812 1.00 95.88 214 THR A CA 1
ATOM 1602 C C . THR A 1 214 ? 9.645 -7.368 0.328 1.00 95.88 214 THR A C 1
ATOM 1604 O O . THR A 1 214 ? 8.779 -7.481 -0.542 1.00 95.88 214 THR A O 1
ATOM 1607 N N . GLN A 1 215 ? 10.929 -7.190 0.018 1.00 95.94 215 GLN A N 1
ATOM 1608 C CA . GLN A 1 215 ? 11.469 -7.295 -1.336 1.00 95.94 215 GLN A CA 1
ATOM 1609 C C . GLN A 1 215 ? 12.717 -8.183 -1.303 1.00 95.94 215 GLN A C 1
ATOM 1611 O O . GLN A 1 215 ? 13.539 -8.034 -0.400 1.00 95.94 215 GLN A O 1
ATOM 1616 N N . PRO A 1 216 ? 12.906 -9.082 -2.285 1.00 95.94 216 PRO A N 1
ATOM 1617 C CA . PRO A 1 216 ? 14.028 -10.024 -2.283 1.00 95.94 216 PRO A CA 1
ATOM 1618 C C . PRO A 1 216 ? 15.388 -9.353 -2.521 1.00 95.94 216 PRO A C 1
ATOM 1620 O O . PRO A 1 216 ? 16.428 -9.972 -2.317 1.00 95.94 216 PRO A O 1
ATOM 1623 N N . ARG A 1 217 ? 15.404 -8.104 -3.000 1.00 96.88 217 ARG A N 1
ATOM 1624 C CA . ARG A 1 217 ? 16.619 -7.346 -3.310 1.00 96.88 217 ARG A CA 1
ATOM 1625 C C . ARG A 1 217 ? 16.549 -5.977 -2.643 1.00 96.88 217 ARG A C 1
ATOM 1627 O O . ARG A 1 217 ? 15.548 -5.277 -2.782 1.00 96.88 217 ARG A O 1
ATOM 1634 N N . ARG A 1 218 ? 17.645 -5.562 -1.998 1.00 96.75 218 ARG A N 1
ATOM 1635 C CA . ARG A 1 218 ? 17.754 -4.263 -1.310 1.00 96.75 218 ARG A CA 1
ATOM 1636 C C . ARG A 1 218 ? 17.447 -3.079 -2.231 1.00 96.75 218 ARG A C 1
ATOM 1638 O O . ARG A 1 218 ? 16.673 -2.209 -1.854 1.00 96.75 218 ARG A O 1
ATOM 1645 N N . LEU A 1 219 ? 17.995 -3.077 -3.450 1.00 96.44 219 LEU A N 1
ATOM 1646 C CA . LEU A 1 219 ? 17.755 -1.999 -4.417 1.00 96.44 219 LEU A CA 1
ATOM 1647 C C . LEU A 1 219 ? 16.273 -1.892 -4.811 1.00 96.44 219 LEU A C 1
ATOM 1649 O O . LEU A 1 219 ? 15.764 -0.793 -4.985 1.00 96.44 219 LEU A O 1
ATOM 1653 N N . SER A 1 220 ? 15.559 -3.020 -4.887 1.00 97.00 220 SER A N 1
ATOM 1654 C CA . SER A 1 220 ? 14.118 -3.028 -5.158 1.00 97.00 220 SER A CA 1
ATOM 1655 C C . SER A 1 220 ? 13.310 -2.451 -3.997 1.00 97.00 220 SER A C 1
ATOM 1657 O O . SER A 1 220 ? 12.346 -1.739 -4.247 1.00 97.00 220 SER A O 1
ATOM 1659 N N . ALA A 1 221 ? 13.700 -2.715 -2.744 1.00 95.50 221 ALA A N 1
ATOM 1660 C CA . ALA A 1 221 ? 13.043 -2.121 -1.577 1.00 95.50 221 ALA A CA 1
ATOM 1661 C C . ALA A 1 221 ? 13.146 -0.588 -1.591 1.00 95.50 221 ALA A C 1
ATOM 1663 O O . ALA A 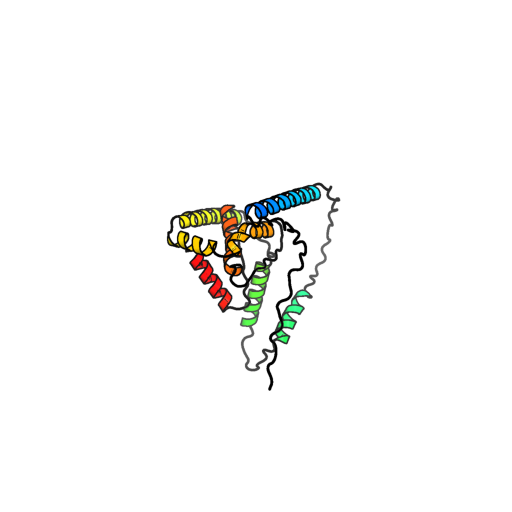1 221 ? 12.135 0.091 -1.438 1.00 95.50 221 ALA A O 1
ATOM 1664 N N . ILE A 1 222 ? 14.353 -0.066 -1.837 1.00 96.88 222 ILE A N 1
ATOM 1665 C CA . ILE A 1 222 ? 14.615 1.379 -1.902 1.00 96.88 222 ILE A CA 1
ATOM 1666 C C . ILE A 1 222 ? 13.815 2.011 -3.046 1.00 96.88 222 ILE A C 1
ATOM 1668 O O . ILE A 1 222 ? 13.016 2.908 -2.805 1.00 96.88 222 ILE A O 1
ATOM 1672 N N . ALA A 1 223 ? 13.946 1.479 -4.265 1.00 96.81 223 ALA A N 1
ATOM 1673 C CA . ALA A 1 223 ? 13.282 2.039 -5.441 1.00 96.81 223 ALA A CA 1
ATOM 1674 C C . ALA A 1 223 ? 11.747 2.023 -5.327 1.00 96.81 223 ALA A C 1
ATOM 1676 O O . ALA A 1 223 ? 11.081 2.956 -5.767 1.00 96.81 223 ALA A O 1
ATOM 1677 N N . VAL A 1 224 ? 11.164 0.975 -4.734 1.00 97.19 224 VAL A N 1
ATOM 1678 C CA . VAL A 1 224 ? 9.716 0.920 -4.481 1.00 97.19 224 VAL A CA 1
ATOM 1679 C C . VAL A 1 224 ? 9.305 1.973 -3.454 1.00 97.19 224 VAL A C 1
ATOM 1681 O O . VAL A 1 224 ? 8.293 2.635 -3.664 1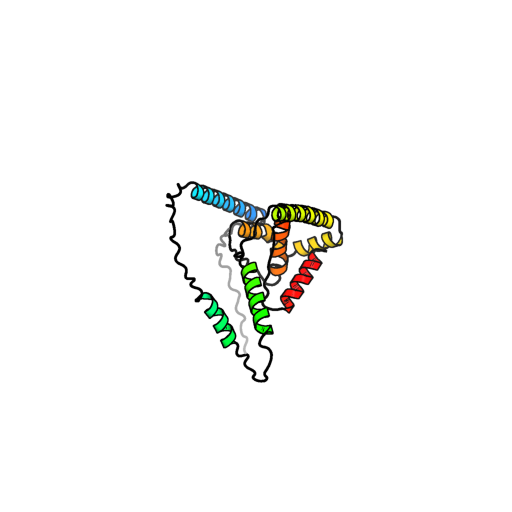.00 97.19 224 VAL A O 1
ATOM 1684 N N . ALA A 1 225 ? 10.062 2.136 -2.367 1.00 96.62 225 ALA A N 1
ATOM 1685 C CA . ALA A 1 225 ? 9.750 3.119 -1.333 1.00 96.62 225 ALA A CA 1
ATOM 1686 C C . ALA A 1 225 ? 9.817 4.555 -1.874 1.00 96.62 225 ALA A C 1
ATOM 1688 O O . ALA A 1 225 ? 8.874 5.318 -1.677 1.00 96.62 225 ALA A O 1
ATOM 1689 N N . GLU A 1 226 ? 10.875 4.893 -2.616 1.00 97.50 226 GLU A N 1
ATOM 1690 C CA . GLU A 1 226 ? 11.021 6.188 -3.295 1.00 97.50 226 GLU A CA 1
ATOM 1691 C C . GLU A 1 226 ? 9.874 6.423 -4.277 1.00 97.50 226 GLU A C 1
ATOM 1693 O O . GLU A 1 226 ? 9.206 7.454 -4.228 1.00 97.50 226 GLU A O 1
ATOM 1698 N N . ARG A 1 227 ? 9.562 5.419 -5.105 1.00 97.25 227 ARG A N 1
ATOM 1699 C CA . ARG A 1 227 ? 8.459 5.508 -6.062 1.00 97.25 227 ARG A CA 1
ATOM 1700 C C . ARG A 1 227 ? 7.116 5.757 -5.378 1.00 97.25 227 ARG A C 1
ATOM 1702 O O . ARG A 1 227 ? 6.333 6.568 -5.861 1.00 97.25 227 ARG A O 1
ATOM 1709 N N . VAL A 1 228 ? 6.828 5.055 -4.284 1.00 97.44 228 VAL A N 1
ATOM 1710 C CA . VAL A 1 228 ? 5.583 5.243 -3.527 1.00 97.44 228 VAL A CA 1
ATOM 1711 C C . VAL A 1 228 ? 5.554 6.619 -2.859 1.00 97.44 228 VAL A C 1
ATOM 1713 O O . VAL A 1 228 ? 4.500 7.246 -2.847 1.00 97.44 228 VAL A O 1
ATOM 1716 N N . ALA A 1 229 ? 6.680 7.119 -2.348 1.00 96.06 229 ALA A N 1
ATOM 1717 C CA . ALA A 1 229 ? 6.762 8.473 -1.804 1.00 96.06 229 ALA A CA 1
ATOM 1718 C C . ALA A 1 229 ? 6.453 9.528 -2.881 1.00 96.06 229 ALA A C 1
ATOM 1720 O O . ALA A 1 229 ? 5.589 10.377 -2.669 1.00 96.06 229 ALA A O 1
ATOM 1721 N N . ASP A 1 230 ? 7.050 9.408 -4.069 1.00 95.44 230 ASP A N 1
ATOM 1722 C CA . ASP A 1 230 ? 6.769 10.292 -5.207 1.00 95.44 230 ASP A CA 1
ATOM 1723 C C . ASP A 1 230 ? 5.300 10.234 -5.642 1.00 95.44 230 ASP A C 1
ATOM 1725 O O . ASP A 1 230 ? 4.685 11.263 -5.939 1.00 95.44 230 ASP A O 1
ATOM 1729 N N . GLU A 1 231 ? 4.713 9.034 -5.640 1.00 95.88 231 GLU A N 1
ATOM 1730 C CA . GLU A 1 231 ? 3.296 8.829 -5.938 1.00 95.88 231 GLU A CA 1
ATOM 1731 C C . GLU A 1 231 ? 2.365 9.496 -4.908 1.00 95.88 231 GLU A C 1
ATOM 1733 O O . GLU A 1 231 ? 1.199 9.766 -5.214 1.00 95.88 231 GLU A O 1
ATOM 1738 N N . ARG A 1 232 ? 2.867 9.784 -3.699 1.00 92.38 232 ARG A N 1
ATOM 1739 C CA . ARG A 1 232 ? 2.121 10.408 -2.593 1.00 92.38 232 ARG A CA 1
ATOM 1740 C C . ARG A 1 232 ? 2.360 11.907 -2.407 1.00 92.38 232 ARG A C 1
ATOM 1742 O O . ARG A 1 232 ? 1.674 12.486 -1.559 1.00 92.38 232 ARG A O 1
ATOM 1749 N N . CYS A 1 233 ? 3.167 12.498 -3.297 1.00 85.12 233 CYS A N 1
ATOM 1750 C CA . CYS A 1 233 ? 3.430 13.937 -3.444 1.00 85.12 233 CYS A CA 1
ATOM 1751 C C . CYS A 1 233 ? 3.853 14.627 -2.142 1.00 85.12 233 CYS A C 1
ATOM 1753 O O . CYS A 1 233 ? 3.536 15.829 -2.009 1.00 85.12 233 CYS A O 1
#

Nearest PDB structures (foldseek):
  5vhc-assembly1_D  TM=9.863E-01  e=1.730E-06  Bos taurus
  5vhd-assembly1_D  TM=9.876E-01  e=2.448E-06  Bos taurus
  6up4-assembly1_A  TM=9.881E-01  e=2.448E-06  Mus musculus
  5vha-assembly1_A  TM=9.919E-01  e=5.503E-06  Bos taurus
  5vhe-assembly1_A  TM=6.426E-01  e=3.269E-06  Bos taurus

Sequence (233 aa):
RADIDDPPPPQHASDDNQVLDVSREDTSLESKLSRWEQEHAKRLASTAAAAAKPKKKVVPNVRKNDSKTPTGKASNWLAKQVQKAGLDRHAGDETRDETQEIDALAAAAANALSGAAPIEDDVHSAERRASASARLLELETAKVQSDKWREMQKVRAKLPAADMKVVVLDAIESSRAAVVSGATGCGKTTQVPQFIFEEAVKAGKGGETSIIITQPRRLSAIAVAERVADERC

Organism: NCBI:txid1486918

Mean predicted aligned error: 19.65 Å

Radius of gyration: 29.74 Å; Cα contacts (8 Å, |Δi|>4): 90; chains: 1; bounding box: 67×50×113 Å

Foldseek 3Di:
DDDDDDDDDDDDDDDDPPPPCPDPPPPDLVVVVVVVVVVVVVVVVVVVVVVPDDDDDDDDDPDDDDDDDDDDDPVVPVVVVVVVVDPDDDDDDDDPDPVVVVVVVVVVVVCVVVVVPPPPPDVVLVVQLLVVLVVLLVLLVVLVPDPLLVVLVVVVCPAQVVSCLVVLLCQVVVDVDDDDDDDPRSQCLQVSVVSNLVVCSVVSRNSVDDDDDDDPDPVVVVVSVVVNVSSSD

InterPro domains:
  IPR027417 P-loop containing nucleoside triphosphate hydrolase [G3DSA:3.40.50.300] (111-233)
  IPR027417 P-loop containing nucleoside triphosphate hydrolase [SSF52540] (154-232)

Secondary structure (DSSP, 8-state):
----PPPPPPP-----------------HHHHHHHHHHHHHHHHHHHHHHHTSPPP----------------SSHHHHHHHHHTT----------SSHHHHHHHHHHHHHHHHTT-S-----HHHHHHHHHHHHHHHHHHHHHTT-HHHHHHHHHHHTSHHHHTHHHHHHHHHH-S-------TTSSHHHHHHHHHHHHHHHTT-GGG-------SSHHHHHHHHHHHHHHT-

Solvent-accessible surface area (backbone atoms only — not comparable to full-atom values): 14945 Å² total; per-residue (Å²): 140,77,89,80,83,81,84,81,85,85,75,92,77,92,70,85,79,74,80,75,79,72,73,78,76,76,81,48,67,65,55,54,49,52,54,49,51,56,51,48,55,52,50,54,54,52,54,55,61,62,68,71,57,84,77,77,86,79,76,86,81,82,77,78,92,74,94,76,88,89,84,77,73,75,69,55,58,60,55,53,55,56,66,72,64,69,88,81,78,93,80,80,84,91,76,87,62,66,62,56,55,53,52,50,50,51,51,50,48,50,37,62,73,64,68,72,56,84,75,80,82,44,71,70,54,53,53,51,24,49,54,41,3,54,52,48,35,52,55,58,59,56,43,71,76,37,66,70,37,53,54,39,50,58,58,52,62,70,30,65,43,48,83,41,45,65,65,53,50,54,42,49,75,77,32,101,70,71,86,89,82,79,66,89,89,30,39,60,89,61,44,54,64,49,51,54,48,54,52,30,22,75,70,54,38,33,44,76,63,81,86,87,84,88,59,100,42,72,69,58,44,53,53,48,51,54,50,45,51,63,63,70,98